Protein AF-A0AA45MUE6-F1 (afdb_monomer)

Sequence (258 aa):
MGAIVRAECLISGGEKNDDPMPLARQLARQAQAKGSLAAGFVLYEIFALDPKYSYAPGGKVDMNRYNALAATPVAQRGEQIEALNGLSSAVSAGHERAVTTTLGYLITTIAPGNLDRTIGIATGMQRAKMSIPPALAGDVQLAQYIKKLGVSQTSVSTFKNAYGSALAAAALQIRGINNDAACEVKDIKIVRIDGVEPIANAVYLSLNQPLENSYLVQGSWSESWTFAGCDKTATVKMLFTADGWGGAHYSSSPIKLH

Solvent-accessible surface area (backbone atoms only — not comparable to full-atom values): 13461 Å² total; per-residue (Å²): 129,55,47,50,62,49,21,53,25,27,78,71,62,76,39,89,60,98,65,33,62,67,54,22,47,52,28,16,50,56,30,36,79,70,68,40,58,62,21,20,31,50,34,28,52,48,52,74,67,31,71,89,75,49,36,38,73,94,76,47,80,38,66,68,51,38,52,54,57,16,67,54,53,77,92,75,37,58,66,60,45,49,12,52,35,18,28,19,48,8,34,76,67,66,35,64,69,28,47,56,51,48,44,56,48,29,37,46,18,20,16,68,58,20,47,59,49,34,53,49,51,54,53,50,31,53,76,71,71,42,82,73,57,76,90,47,46,64,54,53,53,47,36,54,50,52,55,72,32,31,69,71,54,53,11,50,49,43,44,61,65,47,44,60,56,41,50,52,50,24,44,47,64,60,38,39,93,83,52,46,86,89,55,56,73,87,61,48,42,80,68,35,30,42,74,62,50,75,64,45,78,64,37,56,52,91,38,46,67,86,44,46,48,42,37,28,39,34,29,33,36,38,34,32,41,30,29,38,34,84,98,35,70,26,49,23,41,34,42,38,33,40,50,28,69,25,41,56,49,74,51,66,42,67,57,82,83,129

Nearest PDB structures (foldseek):
  5u35-assembly1_B  TM=6.134E-01  e=3.377E+00  synthetic construct
  3bxo-assembly1_B  TM=4.336E-01  e=6.000E+00  Streptomyces venezuelae

Mean predicted aligned error: 4.48 Å

Foldseek 3Di:
DQLQVQLVCLLVVVDDDPDSLVSSLVSLVVVVVVVDLCSLQSLLSSCVSPVLLDQQVVNRGNVVSVLVLLPDDLVRCVSVQSSQQSLQSSVVVVNLVSLQVLLVLLLQFFAFCSLVVNLVSVVVCVVVVHDRPPVCPVSNVQSVVQVQQHGDRAHSVQCVVCVVQQLVQWCCVVQPPVRPVVWDSVQKDWRHKAPKDPWAPWDANCHDPPCGRSHTSWTKIKIWIWIDGPNDIWIKIKIWIHSRSRHTDIHIHTDPDD

pLDDT: mean 93.25, std 8.16, range [35.75, 98.25]

Structure (mmCIF, N/CA/C/O backbone):
data_AF-A0AA45MUE6-F1
#
_entry.id   AF-A0AA45MUE6-F1
#
loop_
_atom_site.group_PDB
_atom_site.id
_atom_site.type_symbol
_atom_site.label_atom_id
_atom_site.label_alt_id
_atom_site.label_comp_id
_atom_site.label_asym_id
_atom_site.label_entity_id
_atom_site.label_seq_id
_atom_site.pdbx_PDB_ins_code
_atom_site.Cartn_x
_atom_site.Cartn_y
_atom_site.Cartn_z
_atom_site.occupancy
_atom_site.B_iso_or_equiv
_atom_site.auth_seq_id
_atom_site.auth_comp_id
_atom_site.auth_asym_id
_atom_site.auth_atom_id
_atom_site.pdbx_PDB_model_num
ATOM 1 N N . MET A 1 1 ? -16.598 10.905 31.225 1.00 61.16 1 MET A N 1
ATOM 2 C CA . MET A 1 1 ? -15.758 10.762 30.016 1.00 61.16 1 MET A CA 1
ATOM 3 C C . MET A 1 1 ? -16.504 9.877 29.027 1.00 61.16 1 MET A C 1
ATOM 5 O O . MET A 1 1 ? -17.017 8.847 29.448 1.00 61.16 1 MET A O 1
ATOM 9 N N . GLY A 1 2 ? -16.670 10.300 27.769 1.00 87.56 2 GLY A N 1
ATOM 10 C CA . GLY A 1 2 ? -17.340 9.476 26.752 1.00 87.56 2 GLY A CA 1
ATOM 11 C C . GLY A 1 2 ? -16.521 8.225 26.414 1.00 87.56 2 GLY A C 1
ATOM 12 O O . GLY A 1 2 ? -15.305 8.232 26.591 1.00 87.56 2 GLY 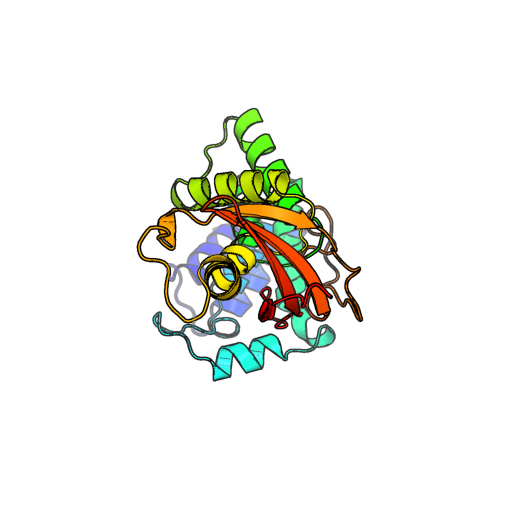A O 1
ATOM 13 N N . ALA A 1 3 ? -17.169 7.162 25.924 1.00 92.75 3 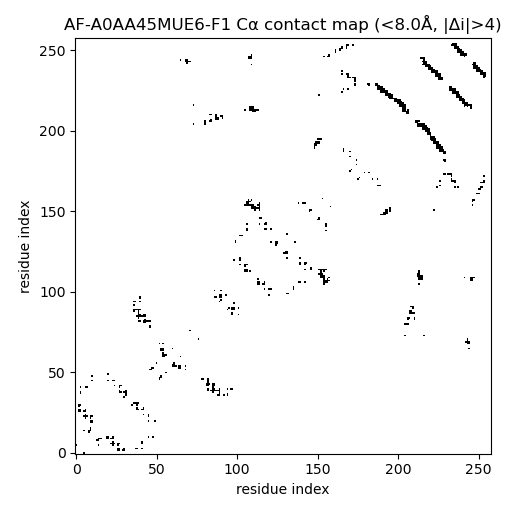ALA A N 1
ATOM 14 C CA . ALA A 1 3 ? -16.498 5.888 25.627 1.00 92.75 3 ALA A CA 1
ATOM 15 C C . ALA A 1 3 ? -15.321 6.041 24.641 1.00 92.75 3 ALA A C 1
ATOM 17 O O . ALA A 1 3 ? -14.288 5.417 24.849 1.00 92.75 3 ALA A O 1
ATOM 18 N N . ILE A 1 4 ? -15.440 6.923 23.638 1.00 94.25 4 ILE A N 1
ATOM 19 C CA . ILE A 1 4 ? -14.347 7.230 22.697 1.00 94.25 4 ILE A CA 1
ATOM 20 C C . ILE A 1 4 ? -13.165 7.897 23.377 1.00 94.25 4 ILE A C 1
ATOM 22 O O . ILE A 1 4 ? -12.060 7.387 23.274 1.00 94.25 4 ILE A O 1
ATOM 26 N N . VAL A 1 5 ? -13.406 8.970 24.132 1.00 94.00 5 VAL A N 1
ATOM 27 C CA . VAL A 1 5 ? -12.335 9.684 24.843 1.00 94.00 5 VAL A CA 1
ATOM 28 C C . VAL A 1 5 ? -11.582 8.728 25.766 1.00 94.00 5 VAL A C 1
ATOM 30 O O . VAL A 1 5 ? -10.361 8.761 25.846 1.00 94.00 5 VAL A O 1
ATOM 33 N N . ARG A 1 6 ? -12.306 7.817 26.422 1.00 96.12 6 ARG A N 1
ATOM 34 C CA . ARG A 1 6 ? -11.692 6.794 27.265 1.00 96.12 6 ARG A CA 1
ATOM 35 C C . ARG A 1 6 ? -10.861 5.786 26.458 1.00 96.12 6 ARG A C 1
ATOM 37 O O . ARG A 1 6 ? -9.758 5.450 26.873 1.00 96.12 6 ARG A O 1
ATOM 44 N N . ALA A 1 7 ? -11.360 5.323 25.309 1.00 96.19 7 ALA A N 1
ATOM 45 C CA . ALA A 1 7 ? -10.602 4.451 24.408 1.00 96.19 7 ALA A CA 1
ATOM 46 C C . ALA A 1 7 ? -9.302 5.122 23.929 1.00 96.19 7 ALA A C 1
ATOM 48 O O . ALA A 1 7 ? -8.246 4.496 23.959 1.00 96.19 7 ALA A O 1
ATOM 49 N N . GLU A 1 8 ? -9.363 6.406 23.573 1.00 94.19 8 GLU A N 1
ATOM 50 C CA . GLU A 1 8 ? -8.200 7.215 23.191 1.00 94.19 8 GLU A CA 1
ATOM 51 C C . GLU A 1 8 ? -7.205 7.376 24.355 1.00 94.19 8 GLU A C 1
ATOM 53 O O . GLU A 1 8 ? -5.996 7.234 24.161 1.00 94.19 8 GLU A O 1
ATOM 58 N N . CYS A 1 9 ? -7.684 7.606 25.585 1.00 95.25 9 CYS A N 1
ATOM 59 C CA . CYS A 1 9 ? -6.830 7.646 26.776 1.00 95.25 9 CYS A CA 1
ATOM 60 C C . CYS A 1 9 ? -6.117 6.310 27.030 1.00 95.25 9 CYS A C 1
ATOM 62 O O . CYS A 1 9 ? -4.945 6.317 27.399 1.00 95.25 9 CYS A O 1
ATOM 64 N N . LEU A 1 10 ? -6.780 5.173 26.808 1.00 96.19 10 LEU A N 1
ATOM 65 C CA . LEU A 1 10 ? -6.162 3.852 26.959 1.00 96.19 10 LEU A CA 1
ATOM 66 C C . LEU A 1 10 ? -5.036 3.626 25.937 1.00 96.19 10 LEU A C 1
ATOM 68 O O . LEU A 1 10 ? -3.938 3.235 26.325 1.00 96.19 10 LEU A O 1
ATOM 72 N N . ILE A 1 11 ? -5.265 3.915 24.649 1.00 94.50 11 ILE A N 1
ATOM 73 C CA . ILE A 1 11 ? -4.24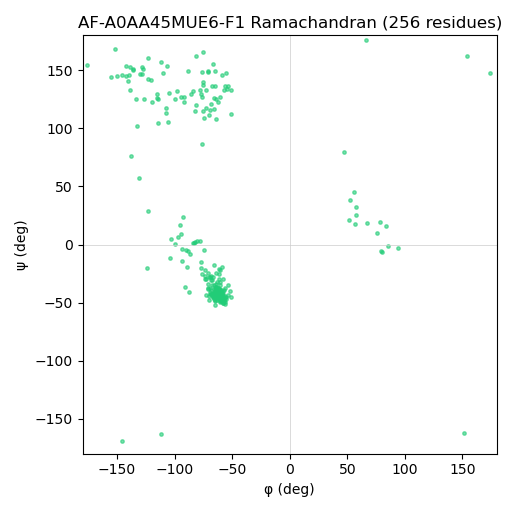8 3.680 23.601 1.00 94.50 11 ILE A CA 1
ATOM 74 C C . ILE A 1 11 ? -3.093 4.685 23.623 1.00 94.50 11 ILE A C 1
ATOM 76 O O . ILE A 1 11 ? -2.011 4.381 23.130 1.00 94.50 11 ILE A O 1
ATOM 80 N N . SER A 1 12 ? -3.300 5.868 24.205 1.00 93.12 12 SER A N 1
ATOM 81 C CA . SER A 1 12 ? -2.253 6.885 24.385 1.00 93.12 12 SER A CA 1
ATOM 82 C C . SER A 1 12 ? -1.493 6.758 25.712 1.00 93.12 12 SER A C 1
ATOM 84 O O . SER A 1 12 ? -0.547 7.508 25.945 1.00 93.12 12 SER A O 1
ATOM 86 N N . GLY A 1 13 ? -1.893 5.831 26.593 1.00 91.62 13 GLY A N 1
ATOM 87 C CA . GLY A 1 13 ? -1.314 5.670 27.932 1.00 91.62 13 GLY A CA 1
ATOM 88 C C . GLY A 1 13 ? -1.750 6.731 28.952 1.00 91.62 13 GLY A C 1
ATOM 89 O O . GLY A 1 13 ? -1.194 6.791 30.049 1.00 91.62 13 GLY A O 1
ATOM 90 N N . GLY A 1 14 ? -2.744 7.560 28.619 1.00 92.44 14 GLY A N 1
ATOM 91 C CA . GLY A 1 14 ? -3.367 8.515 29.540 1.00 92.44 14 GLY A CA 1
ATOM 92 C C . GLY A 1 14 ? -4.235 7.855 30.620 1.00 92.44 14 GLY A C 1
ATOM 93 O O . GLY A 1 14 ? -4.396 8.417 31.701 1.00 92.44 14 GLY A O 1
ATOM 94 N N . GLU A 1 15 ? -4.753 6.650 30.364 1.00 92.75 15 GLU A N 1
ATOM 95 C CA . GLU A 1 15 ? -5.388 5.779 31.361 1.00 92.75 15 GLU A CA 1
ATOM 96 C C . GLU A 1 15 ? -4.557 4.500 31.521 1.00 92.75 15 GLU A C 1
ATOM 98 O O . GLU A 1 15 ? -4.280 3.804 30.545 1.00 92.75 15 GLU A O 1
ATOM 103 N N . LYS A 1 16 ? -4.162 4.177 32.759 1.00 91.94 16 LYS A N 1
ATOM 104 C CA . LYS A 1 16 ? -3.431 2.939 33.055 1.00 91.94 16 LYS A CA 1
ATOM 105 C C . LYS A 1 16 ? -4.389 1.750 33.070 1.00 91.94 16 LYS A C 1
ATOM 107 O O . LYS A 1 16 ? -5.398 1.773 33.773 1.00 91.94 16 LYS A O 1
ATOM 112 N N . ASN A 1 17 ? -4.032 0.702 32.343 1.00 93.00 17 ASN A N 1
ATOM 113 C CA . ASN A 1 17 ? -4.696 -0.593 32.360 1.00 93.00 17 ASN A CA 1
ATOM 114 C C . ASN A 1 17 ? -3.658 -1.676 32.033 1.00 93.00 17 ASN A C 1
ATOM 116 O O . ASN A 1 17 ? -2.757 -1.411 31.238 1.00 93.00 17 ASN A O 1
ATOM 120 N N . ASP A 1 18 ? -3.778 -2.859 32.637 1.00 89.88 18 ASP A N 1
ATOM 121 C CA . ASP A 1 18 ? -2.839 -3.967 32.406 1.00 89.88 18 ASP A CA 1
ATOM 122 C C . ASP A 1 18 ? -2.970 -4.553 30.990 1.00 89.88 18 ASP A C 1
ATOM 124 O O . ASP A 1 18 ? -1.989 -5.042 30.433 1.00 89.88 18 ASP A O 1
ATOM 128 N N . ASP A 1 19 ? -4.160 -4.457 30.387 1.00 90.12 19 ASP A N 1
ATOM 129 C CA . ASP A 1 19 ? -4.444 -4.883 29.016 1.00 90.12 19 ASP A CA 1
ATOM 130 C C . ASP A 1 19 ? -5.339 -3.844 28.299 1.00 90.12 19 ASP A C 1
ATOM 132 O O . ASP A 1 19 ? -6.558 -4.011 28.163 1.00 90.12 19 ASP A O 1
ATOM 136 N N . PRO A 1 20 ? -4.762 -2.701 27.877 1.00 94.06 20 PRO A N 1
ATOM 137 C CA . PRO A 1 20 ? -5.539 -1.558 27.404 1.00 94.06 20 PRO A CA 1
ATOM 138 C C . PRO A 1 20 ? -6.221 -1.806 26.053 1.00 94.06 20 PRO A C 1
ATOM 140 O O . PRO A 1 20 ? -7.267 -1.210 25.786 1.00 94.06 20 PRO A O 1
ATOM 143 N N . MET A 1 21 ? -5.667 -2.675 25.197 1.00 95.38 21 MET A N 1
ATOM 144 C CA . MET A 1 21 ? -6.122 -2.821 23.807 1.00 95.38 21 MET A CA 1
ATOM 145 C C . MET A 1 21 ? -7.510 -3.474 23.694 1.00 95.38 21 MET A C 1
ATOM 147 O O . MET A 1 21 ? -8.368 -2.904 23.009 1.00 95.38 21 MET A O 1
ATOM 151 N N . PRO A 1 22 ? -7.817 -4.595 24.380 1.00 95.56 22 PRO A N 1
ATOM 152 C CA . PRO A 1 22 ? -9.161 -5.173 24.357 1.00 95.56 22 PRO A CA 1
ATOM 153 C C . PRO A 1 22 ? -10.227 -4.241 24.937 1.00 95.56 22 PRO A C 1
ATOM 155 O O . PRO A 1 22 ? -11.312 -4.120 24.361 1.00 95.56 22 PRO A O 1
ATOM 158 N N . LEU A 1 23 ? -9.919 -3.536 26.033 1.00 96.25 23 LEU A N 1
ATOM 159 C CA . LEU A 1 23 ? -10.855 -2.588 26.640 1.00 96.25 23 LEU A CA 1
ATOM 160 C C . LEU A 1 23 ? -11.115 -1.389 25.718 1.00 96.25 23 LEU A C 1
ATOM 162 O O . LEU A 1 23 ? -12.271 -1.015 25.509 1.00 96.25 23 LEU A O 1
ATOM 166 N N . ALA A 1 24 ? -10.069 -0.815 25.116 1.00 97.44 24 ALA A N 1
ATOM 167 C CA . ALA A 1 24 ? -10.212 0.266 24.145 1.00 97.44 24 ALA A CA 1
ATOM 168 C C . ALA A 1 24 ? -11.068 -0.172 22.945 1.00 97.44 24 ALA A C 1
ATOM 170 O O . ALA A 1 24 ? -11.983 0.551 22.545 1.00 97.44 24 ALA A O 1
ATOM 171 N N . ARG A 1 25 ? -10.850 -1.391 22.427 1.00 97.31 25 ARG A N 1
ATOM 172 C CA . ARG A 1 25 ? -11.641 -1.973 21.327 1.00 97.31 25 ARG A CA 1
ATOM 173 C C . ARG A 1 25 ? -13.109 -2.125 21.707 1.00 97.31 25 ARG A C 1
ATOM 175 O O . ARG A 1 25 ? -13.986 -1.738 20.937 1.00 97.31 25 ARG A O 1
ATOM 182 N N . GLN A 1 26 ? -13.396 -2.630 22.906 1.00 97.12 26 GLN A N 1
ATOM 183 C CA . GLN A 1 26 ? -14.766 -2.745 23.408 1.00 97.12 26 GLN A CA 1
ATOM 184 C C . GLN A 1 26 ? -15.455 -1.376 23.506 1.00 97.12 26 GLN A C 1
ATOM 186 O O . GLN A 1 26 ? -16.601 -1.232 23.074 1.00 97.12 26 GLN A O 1
ATOM 191 N N . LEU A 1 27 ? -14.769 -0.364 24.040 1.00 97.44 27 LEU A N 1
ATOM 192 C CA . LEU A 1 27 ? -15.302 0.993 24.174 1.00 97.44 27 LEU A CA 1
ATOM 193 C C . LEU A 1 27 ? -15.551 1.654 22.811 1.00 97.44 27 LEU A C 1
ATOM 195 O O . LEU A 1 27 ? -16.601 2.273 22.613 1.00 97.44 27 LEU A O 1
ATOM 199 N N . ALA A 1 28 ? -14.638 1.473 21.854 1.00 97.38 28 ALA A N 1
ATOM 200 C CA . ALA A 1 28 ? -14.803 1.959 20.488 1.00 97.38 28 ALA A CA 1
ATOM 201 C C . ALA A 1 28 ? -15.998 1.284 19.788 1.00 97.38 28 ALA A C 1
ATOM 203 O O . ALA A 1 28 ? -16.848 1.982 19.236 1.00 97.38 28 ALA A O 1
ATOM 204 N N . ARG A 1 29 ? -16.163 -0.043 19.917 1.00 96.88 29 ARG A N 1
ATOM 205 C CA . ARG A 1 29 ? -17.351 -0.769 19.419 1.00 96.88 29 ARG A CA 1
ATOM 206 C C . ARG A 1 29 ? -18.652 -0.233 20.017 1.00 96.88 29 ARG A C 1
ATOM 208 O O . ARG A 1 29 ? -19.613 0.010 19.291 1.00 96.88 29 ARG A O 1
ATOM 215 N N . GLN A 1 30 ? -18.692 -0.010 21.334 1.00 96.62 30 GLN A N 1
ATOM 216 C CA . GLN A 1 30 ? -19.870 0.549 22.009 1.00 96.62 30 GLN A CA 1
ATOM 217 C C . GLN A 1 30 ? -20.221 1.948 21.496 1.00 96.62 30 GLN A C 1
ATOM 219 O O . GLN A 1 30 ? -21.396 2.278 21.344 1.00 96.62 30 GLN A O 1
ATOM 224 N N . ALA A 1 31 ? -19.217 2.785 21.246 1.00 95.75 31 ALA A N 1
ATOM 225 C CA . ALA A 1 31 ? -19.432 4.112 20.696 1.00 95.75 31 ALA A CA 1
ATOM 226 C C . ALA A 1 31 ? -19.874 4.079 19.228 1.00 95.75 31 ALA A C 1
ATOM 228 O O . ALA A 1 31 ? -20.750 4.855 18.846 1.00 95.75 31 ALA A O 1
ATOM 229 N N . GLN A 1 32 ? -19.326 3.166 18.422 1.00 93.75 32 GLN A N 1
ATOM 230 C CA . GLN A 1 32 ? -19.758 2.960 17.041 1.00 93.75 32 GLN A CA 1
ATOM 231 C C . GLN A 1 32 ? -21.219 2.510 16.984 1.00 93.75 32 GLN A C 1
ATOM 233 O O . GLN A 1 32 ? -21.999 3.069 16.219 1.00 93.75 32 GLN A O 1
ATOM 238 N N . ALA A 1 33 ? -21.621 1.580 17.856 1.00 93.31 33 ALA A N 1
ATOM 239 C CA . ALA A 1 33 ? -23.013 1.144 17.989 1.00 93.31 33 ALA A CA 1
ATOM 240 C C . ALA A 1 33 ? -23.969 2.282 18.400 1.00 93.31 33 ALA A C 1
ATOM 242 O O . ALA A 1 33 ? -25.169 2.203 18.156 1.00 93.31 33 ALA A O 1
ATOM 243 N N . LYS A 1 34 ? -23.442 3.357 18.998 1.00 93.88 34 LYS A N 1
ATOM 244 C CA . LYS A 1 34 ? -24.177 4.584 19.345 1.00 93.88 34 LYS A CA 1
ATOM 245 C C . LYS A 1 34 ? -24.077 5.680 18.272 1.00 93.88 34 LYS A C 1
ATOM 247 O O . LYS A 1 34 ? -24.493 6.805 18.527 1.00 93.88 34 LYS A O 1
ATOM 252 N N . GLY A 1 35 ? -23.520 5.377 17.097 1.00 89.56 35 GLY A N 1
ATOM 253 C CA . GLY A 1 35 ? -23.444 6.298 15.959 1.00 89.56 35 GLY A CA 1
ATOM 254 C C . GLY A 1 35 ? -22.268 7.279 15.986 1.00 89.56 35 GLY A C 1
ATOM 255 O O . GLY A 1 35 ? -22.287 8.272 15.263 1.00 89.56 35 GLY A O 1
ATOM 256 N N . SER A 1 36 ? -21.238 7.046 16.806 1.00 92.06 36 SER A N 1
ATOM 257 C CA . SER A 1 36 ? -20.053 7.913 16.804 1.00 92.06 36 SER A CA 1
ATOM 258 C C . SER A 1 36 ? -19.251 7.764 15.505 1.00 92.06 36 SER A C 1
ATOM 260 O O . SER A 1 36 ? -18.739 6.687 15.204 1.00 92.06 36 SER A O 1
ATOM 262 N N . LEU A 1 37 ? -19.079 8.871 14.773 1.00 85.69 37 LEU A N 1
ATOM 263 C CA . LEU A 1 37 ? -18.328 8.907 13.509 1.00 85.69 37 LEU A CA 1
ATOM 264 C C . LEU A 1 37 ? -16.822 8.652 13.697 1.00 85.69 37 LEU A C 1
ATOM 266 O O . LEU A 1 37 ? -16.170 8.091 12.821 1.00 85.69 37 LEU A O 1
ATOM 270 N N . ALA A 1 38 ? -16.272 9.036 14.852 1.00 92.38 38 ALA A N 1
ATOM 271 C CA . ALA A 1 38 ? -14.861 8.841 15.188 1.00 92.38 38 ALA A CA 1
ATOM 272 C C . ALA A 1 38 ? -14.542 7.395 15.601 1.00 92.38 38 ALA A C 1
ATOM 274 O O . ALA A 1 38 ? -13.393 6.968 15.522 1.00 92.38 38 ALA A O 1
ATOM 275 N N . ALA A 1 39 ? -15.546 6.616 16.016 1.00 95.00 39 ALA A N 1
ATOM 276 C CA . ALA A 1 39 ? -15.332 5.283 16.571 1.00 95.00 39 ALA A CA 1
ATOM 277 C C . ALA A 1 39 ? -14.644 4.319 15.600 1.00 95.00 39 ALA A C 1
ATOM 279 O O . ALA A 1 39 ? -13.741 3.587 15.999 1.00 95.00 39 ALA A O 1
ATOM 280 N N . GLY A 1 40 ? -15.029 4.361 14.322 1.00 95.12 40 GLY A N 1
ATOM 281 C CA . GLY A 1 40 ? -14.406 3.536 13.291 1.00 95.12 40 GLY A CA 1
ATOM 282 C C . GLY A 1 40 ? -12.929 3.880 13.072 1.00 95.12 40 GLY A C 1
ATOM 283 O O . GLY A 1 40 ? -12.108 2.986 12.888 1.00 95.12 40 GLY A O 1
ATOM 284 N N . PHE A 1 41 ? -12.574 5.163 13.167 1.00 97.12 41 PHE A N 1
ATOM 285 C CA . PHE A 1 41 ? -11.183 5.603 13.105 1.00 97.12 41 PHE A CA 1
ATOM 286 C C . PHE A 1 41 ? -10.385 5.139 14.333 1.00 97.12 41 PHE A C 1
ATOM 288 O O . PHE A 1 41 ? -9.287 4.612 14.183 1.00 97.12 41 PHE A O 1
ATOM 295 N N . VAL A 1 42 ? -10.961 5.240 15.534 1.00 97.44 42 VAL A N 1
ATOM 296 C CA . VAL A 1 42 ? -10.311 4.771 16.769 1.00 97.44 42 VAL A CA 1
ATOM 297 C C . VAL A 1 42 ? -10.097 3.253 16.759 1.00 97.44 42 VAL A C 1
ATOM 299 O O . VAL A 1 42 ? -9.052 2.791 17.207 1.00 97.44 42 VAL A O 1
ATOM 302 N N . LEU A 1 43 ? -11.015 2.456 16.193 1.00 97.44 43 LEU A N 1
ATOM 303 C CA . LEU A 1 43 ? -10.790 1.013 15.990 1.00 97.44 43 LEU A CA 1
ATOM 304 C C . LEU A 1 43 ? -9.553 0.731 15.132 1.00 97.44 43 LEU A C 1
ATOM 306 O O . LEU A 1 43 ? -8.794 -0.192 15.436 1.00 97.44 43 LEU A O 1
ATOM 310 N N . TYR A 1 44 ? -9.336 1.534 14.091 1.00 97.69 44 TYR A N 1
ATOM 311 C CA . TYR A 1 44 ? -8.130 1.442 13.280 1.00 97.69 44 TYR A CA 1
ATOM 312 C C . TYR A 1 44 ? -6.872 1.816 14.070 1.00 97.69 44 TYR A C 1
ATOM 314 O O . TYR A 1 44 ? -5.884 1.087 14.010 1.00 97.69 44 TYR A O 1
ATOM 322 N N . GLU A 1 45 ? -6.904 2.904 14.846 1.00 97.06 45 GLU A N 1
ATOM 323 C CA . GLU A 1 45 ? -5.769 3.298 15.692 1.00 97.06 45 GLU A CA 1
ATOM 324 C C . GLU A 1 45 ? -5.425 2.224 16.727 1.00 97.06 45 GLU A C 1
ATOM 326 O O . GLU A 1 45 ? -4.254 1.891 16.885 1.00 97.06 45 GLU A O 1
ATOM 331 N N . ILE A 1 46 ? -6.432 1.625 17.372 1.00 97.25 46 ILE A N 1
ATOM 332 C CA . ILE A 1 46 ? -6.240 0.504 18.300 1.00 97.25 46 ILE A CA 1
ATOM 333 C C . ILE A 1 46 ? -5.515 -0.643 17.595 1.00 97.25 46 ILE A C 1
ATOM 335 O O . ILE A 1 46 ? -4.527 -1.141 18.118 1.00 97.25 46 ILE A O 1
ATOM 339 N N . PHE A 1 47 ? -5.964 -1.057 16.406 1.00 97.06 47 PHE A N 1
ATOM 340 C CA . PHE A 1 47 ? -5.302 -2.125 15.652 1.00 97.06 47 PHE A CA 1
ATOM 341 C C . PHE A 1 47 ? -3.857 -1.770 15.272 1.00 97.06 47 PHE A C 1
ATOM 343 O O . PHE A 1 47 ? -2.969 -2.605 15.414 1.00 97.06 47 PHE A O 1
ATOM 350 N N . ALA A 1 48 ? -3.615 -0.539 14.817 1.00 94.38 48 ALA A N 1
ATOM 351 C CA . ALA A 1 48 ? -2.293 -0.085 14.393 1.00 94.38 48 ALA A CA 1
ATOM 352 C C . ALA A 1 48 ? -1.292 0.049 15.557 1.00 94.38 48 ALA A C 1
ATOM 354 O O . ALA A 1 48 ? -0.090 -0.124 15.352 1.00 94.38 48 ALA A O 1
ATOM 355 N N . LEU A 1 49 ? -1.776 0.366 16.761 1.00 93.06 49 LEU A N 1
ATOM 356 C CA . LEU A 1 49 ? -0.960 0.543 17.966 1.00 93.06 49 LEU A CA 1
ATOM 357 C C . LEU A 1 49 ? -0.832 -0.732 18.809 1.00 93.06 49 LEU A C 1
ATOM 359 O O . LEU A 1 49 ? 0.032 -0.788 19.684 1.00 93.06 49 LEU A O 1
ATOM 363 N N . ASP A 1 50 ? -1.658 -1.751 18.561 1.00 94.12 50 ASP A N 1
ATOM 364 C CA . ASP A 1 50 ? -1.626 -3.014 19.295 1.00 94.12 50 ASP A CA 1
ATOM 365 C C . ASP A 1 50 ? -0.300 -3.763 19.020 1.00 94.12 50 ASP A C 1
ATOM 367 O O . ASP A 1 50 ? -0.035 -4.181 17.882 1.00 94.12 50 ASP A O 1
ATOM 371 N N . PRO A 1 51 ? 0.554 -3.986 20.043 1.00 91.38 51 PRO A N 1
ATOM 372 C CA . PRO A 1 51 ? 1.841 -4.664 19.879 1.00 91.38 51 PRO A CA 1
ATOM 373 C C . PRO A 1 51 ? 1.736 -6.084 19.309 1.00 91.38 51 PRO A C 1
ATOM 375 O O . PRO A 1 51 ? 2.736 -6.609 18.800 1.00 91.38 51 PRO A O 1
ATOM 378 N N . LYS A 1 52 ? 0.548 -6.702 19.384 1.00 92.81 52 LYS A N 1
ATOM 379 C CA . LYS A 1 52 ? 0.224 -7.989 18.758 1.00 92.81 52 LYS A CA 1
ATOM 380 C C . LYS A 1 52 ? 0.377 -7.952 17.236 1.00 92.81 52 LYS A C 1
ATOM 382 O O . LYS A 1 52 ? 0.785 -8.953 16.655 1.00 92.81 52 LYS A O 1
ATOM 387 N N . TYR A 1 53 ? 0.075 -6.818 16.602 1.00 94.12 53 TYR A N 1
ATOM 388 C CA . TYR A 1 53 ? 0.116 -6.643 15.144 1.00 94.12 53 TYR A CA 1
ATOM 389 C C . TYR A 1 53 ? 1.351 -5.873 14.659 1.00 94.12 53 TYR A C 1
ATOM 391 O O . TYR A 1 53 ? 1.493 -5.608 13.465 1.00 94.12 53 TYR A O 1
ATOM 399 N N . SER A 1 54 ? 2.273 -5.544 15.569 1.00 91.50 54 SER A N 1
ATOM 400 C CA . SER A 1 54 ? 3.526 -4.869 15.239 1.00 91.50 54 SER A CA 1
ATOM 401 C C . SER A 1 54 ? 4.663 -5.857 14.980 1.00 91.50 54 SER A C 1
ATOM 403 O O . SER A 1 54 ? 5.015 -6.691 15.822 1.00 91.50 54 SER A O 1
ATOM 405 N N . TYR A 1 55 ? 5.306 -5.696 13.825 1.00 92.19 55 TYR A N 1
ATOM 406 C CA . TYR A 1 55 ? 6.544 -6.388 13.466 1.00 92.19 55 TYR A CA 1
ATOM 407 C C . TYR A 1 55 ? 7.799 -5.546 13.726 1.00 92.19 55 TYR A C 1
ATOM 409 O O . TYR A 1 55 ? 8.889 -5.961 13.354 1.00 92.19 55 TYR A O 1
ATOM 417 N N . ALA A 1 56 ? 7.677 -4.370 14.347 1.00 90.38 56 ALA A N 1
ATOM 418 C CA . ALA A 1 56 ? 8.822 -3.519 14.668 1.00 90.38 56 ALA A CA 1
ATOM 419 C C . ALA A 1 56 ? 8.811 -3.039 16.133 1.00 90.38 56 ALA A C 1
ATOM 421 O O . ALA A 1 56 ? 8.790 -1.828 16.388 1.00 90.38 56 ALA A O 1
ATOM 422 N N . PRO A 1 57 ? 8.787 -3.955 17.125 1.00 80.00 57 PRO A N 1
ATOM 423 C CA . PRO A 1 57 ? 8.761 -3.566 18.531 1.00 80.00 57 PRO A CA 1
ATOM 424 C C . PRO A 1 57 ? 10.009 -2.739 18.879 1.00 80.00 57 PRO A C 1
ATOM 426 O O . PRO A 1 57 ? 11.139 -3.131 18.592 1.00 80.00 57 PRO A O 1
ATOM 429 N N . GLY A 1 58 ? 9.810 -1.553 19.462 1.00 78.50 58 GLY A N 1
ATOM 430 C CA . GLY A 1 58 ? 10.910 -0.629 19.771 1.00 78.50 58 GLY A CA 1
ATOM 431 C C . GLY A 1 58 ? 11.617 -0.043 18.538 1.00 78.50 58 GLY A C 1
ATOM 432 O O . GLY A 1 58 ? 12.748 0.422 18.653 1.00 78.50 58 GLY A O 1
ATOM 433 N N . GLY A 1 59 ? 10.982 -0.085 17.361 1.00 83.88 59 GLY A N 1
ATOM 434 C CA . GLY A 1 59 ? 11.482 0.524 16.123 1.00 83.88 59 GLY A CA 1
ATOM 435 C C . GLY A 1 59 ? 12.445 -0.342 15.306 1.00 83.88 59 GLY A C 1
ATOM 436 O O . GLY A 1 59 ? 12.870 0.080 14.233 1.00 83.88 59 GLY A O 1
ATOM 437 N N . LYS A 1 60 ? 12.780 -1.555 15.766 1.00 88.69 60 LYS A N 1
ATOM 438 C CA . LYS A 1 60 ? 13.591 -2.515 15.001 1.00 88.69 60 LYS A CA 1
ATOM 439 C C . LYS A 1 60 ? 12.695 -3.550 14.341 1.00 88.69 60 LYS A C 1
ATOM 441 O O . LYS A 1 60 ? 11.935 -4.215 15.033 1.00 88.69 60 LYS A O 1
ATOM 446 N N . VAL A 1 61 ? 12.818 -3.700 13.024 1.00 91.44 61 VAL A N 1
ATOM 447 C CA . VAL A 1 61 ? 12.076 -4.705 12.253 1.00 91.44 61 VAL A CA 1
ATOM 448 C C . VAL A 1 61 ? 12.479 -6.116 12.691 1.00 91.44 61 VAL A C 1
ATOM 450 O O . VAL A 1 61 ? 13.653 -6.477 12.649 1.00 91.44 61 VAL A O 1
ATOM 453 N N . ASP A 1 62 ? 11.486 -6.910 13.077 1.00 94.75 62 ASP A N 1
ATOM 454 C CA . ASP A 1 62 ? 11.570 -8.341 13.343 1.00 94.75 62 ASP A CA 1
ATOM 455 C C . ASP A 1 62 ? 10.909 -9.099 12.184 1.00 94.75 62 ASP A C 1
ATOM 457 O O . ASP A 1 62 ? 9.681 -9.144 12.047 1.00 94.75 62 ASP A O 1
ATOM 461 N N . MET A 1 63 ? 11.743 -9.704 11.337 1.00 94.69 63 MET A N 1
ATOM 462 C CA . MET A 1 63 ? 11.276 -10.434 10.158 1.00 94.69 63 MET A CA 1
ATOM 463 C C . MET A 1 63 ? 10.512 -11.716 10.505 1.00 94.69 63 MET A C 1
ATOM 465 O O . MET A 1 63 ? 9.639 -12.110 9.737 1.00 94.69 63 MET A O 1
ATOM 469 N N . ASN A 1 64 ? 10.773 -12.355 11.651 1.00 95.50 64 ASN A N 1
ATOM 470 C CA . ASN A 1 64 ? 10.014 -13.538 12.064 1.00 95.50 64 ASN A CA 1
ATOM 471 C C . ASN A 1 64 ? 8.586 -13.150 12.438 1.00 95.50 64 ASN A C 1
ATOM 473 O O . ASN A 1 64 ? 7.634 -13.809 12.019 1.00 95.50 64 ASN A O 1
ATOM 477 N N . ARG A 1 65 ? 8.430 -12.042 13.174 1.00 95.69 65 ARG A N 1
ATOM 478 C CA . ARG A 1 65 ? 7.109 -11.470 13.463 1.00 95.69 65 ARG A CA 1
ATOM 479 C C . ARG A 1 65 ? 6.391 -11.042 12.195 1.00 95.69 65 ARG A C 1
ATOM 481 O O . ARG A 1 65 ? 5.220 -11.371 12.032 1.00 95.69 65 ARG A O 1
ATOM 488 N N . TYR A 1 66 ? 7.088 -10.349 11.299 1.00 95.62 66 TYR A N 1
ATOM 489 C CA . TYR A 1 66 ? 6.525 -9.955 10.013 1.00 95.62 66 TYR A CA 1
ATOM 490 C C . TYR A 1 66 ? 6.018 -11.175 9.228 1.00 95.62 66 TYR A C 1
ATOM 492 O O . TYR A 1 66 ? 4.850 -11.205 8.853 1.00 95.62 66 TYR A O 1
ATOM 500 N N . ASN A 1 67 ? 6.847 -12.212 9.066 1.00 96.12 67 ASN A N 1
ATOM 501 C CA . ASN A 1 67 ? 6.483 -13.435 8.347 1.00 96.12 67 ASN A CA 1
ATOM 502 C C . ASN A 1 67 ? 5.298 -14.167 9.001 1.00 96.12 67 ASN A C 1
ATOM 504 O O . ASN A 1 67 ? 4.432 -14.682 8.298 1.00 96.12 67 ASN A O 1
ATOM 508 N N . ALA A 1 68 ? 5.224 -14.192 10.336 1.00 96.56 68 ALA A N 1
ATOM 509 C CA . ALA A 1 68 ? 4.098 -14.787 11.055 1.00 96.56 68 ALA A CA 1
ATOM 510 C C . ALA A 1 68 ? 2.786 -14.017 10.816 1.00 96.56 68 ALA A C 1
ATOM 512 O O . ALA A 1 68 ? 1.746 -14.626 10.567 1.00 96.56 68 ALA A O 1
ATOM 513 N N . LEU A 1 69 ? 2.832 -12.681 10.842 1.00 96.88 69 LEU A N 1
ATOM 514 C CA . LEU A 1 69 ? 1.676 -11.834 10.536 1.00 96.88 69 LEU A CA 1
ATOM 515 C C . LEU A 1 69 ? 1.238 -12.004 9.074 1.00 96.88 69 LEU A C 1
ATOM 517 O O . LEU A 1 69 ? 0.069 -12.287 8.811 1.00 96.88 69 LEU A O 1
ATOM 521 N N . ALA A 1 70 ? 2.184 -11.930 8.139 1.00 96.94 70 ALA A N 1
ATOM 522 C CA . ALA A 1 70 ? 1.995 -12.182 6.712 1.00 96.94 70 ALA A CA 1
ATOM 523 C C . ALA A 1 70 ? 1.300 -13.523 6.422 1.00 96.94 70 ALA A C 1
ATOM 525 O O . ALA A 1 70 ? 0.338 -13.569 5.656 1.00 96.94 70 ALA A O 1
ATOM 526 N N . ALA A 1 71 ? 1.717 -14.596 7.098 1.00 97.00 71 ALA A N 1
ATOM 527 C CA . ALA A 1 71 ? 1.158 -15.937 6.933 1.00 97.00 71 ALA A CA 1
ATOM 528 C C . ALA A 1 71 ? -0.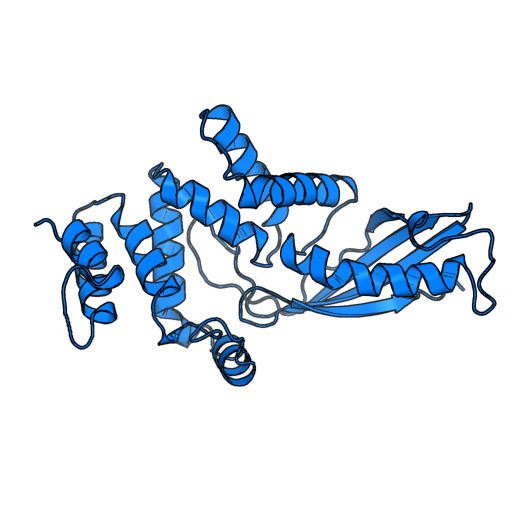232 -16.135 7.571 1.00 97.00 71 ALA A C 1
ATOM 530 O O . ALA A 1 71 ? -0.827 -17.203 7.415 1.00 97.00 71 ALA A O 1
ATOM 531 N N . THR A 1 72 ? -0.775 -15.141 8.287 1.00 97.00 72 THR A N 1
ATOM 532 C CA . THR A 1 72 ? -2.075 -15.268 8.964 1.00 97.00 72 THR A CA 1
ATOM 533 C C . THR A 1 72 ? -3.190 -15.508 7.933 1.00 97.00 72 THR A C 1
ATOM 535 O O . THR A 1 72 ? -3.385 -14.663 7.052 1.00 97.00 72 THR A O 1
ATOM 538 N N . PRO A 1 73 ? -3.973 -16.601 8.023 1.00 95.69 73 PRO A N 1
ATOM 539 C CA . PRO A 1 73 ? -5.079 -16.857 7.100 1.00 95.69 73 PRO A CA 1
ATOM 540 C C . PRO A 1 73 ? -6.188 -15.808 7.219 1.00 95.69 73 PRO A C 1
ATOM 542 O O . PRO A 1 73 ? -6.461 -15.320 8.314 1.00 95.69 73 PRO A O 1
ATOM 545 N N . VAL A 1 74 ? -6.907 -15.522 6.125 1.00 96.12 74 VAL A N 1
ATOM 546 C CA . VAL A 1 74 ? -8.007 -14.530 6.106 1.00 96.12 74 VAL A CA 1
ATOM 547 C C . VAL A 1 74 ? -9.036 -14.770 7.217 1.00 96.12 74 VAL A C 1
ATOM 549 O O . VAL A 1 74 ? -9.451 -13.822 7.878 1.00 96.12 74 VAL A O 1
ATOM 552 N N . ALA A 1 75 ? -9.382 -16.030 7.496 1.00 96.31 75 ALA A N 1
ATOM 553 C CA . ALA A 1 75 ? -10.331 -16.399 8.551 1.00 96.31 75 ALA A CA 1
ATOM 554 C C . ALA A 1 75 ? -9.905 -15.959 9.969 1.00 96.31 75 ALA A C 1
ATOM 556 O O . ALA A 1 75 ? -10.748 -15.828 10.850 1.00 96.31 75 ALA A O 1
ATOM 557 N N . GLN A 1 76 ? -8.611 -15.713 10.196 1.00 96.94 76 GLN A N 1
ATOM 558 C CA . GLN A 1 76 ? -8.060 -15.275 11.482 1.00 96.94 76 GLN A CA 1
ATOM 559 C C . GLN A 1 76 ? -7.810 -13.757 11.536 1.00 96.94 76 GLN A C 1
ATOM 561 O O . GLN A 1 76 ? -7.379 -13.236 12.562 1.00 96.94 76 GLN A O 1
ATOM 566 N N . ARG A 1 77 ? -8.122 -13.017 10.463 1.00 97.31 77 ARG A N 1
ATOM 567 C CA . ARG A 1 77 ? -7.887 -11.566 10.345 1.00 97.31 77 ARG A CA 1
ATOM 568 C C . ARG A 1 77 ? -9.078 -10.712 10.778 1.00 97.31 77 ARG A C 1
ATOM 570 O O . ARG A 1 77 ? -9.196 -9.566 10.353 1.00 97.31 77 ARG A O 1
ATOM 577 N N . GLY A 1 78 ? -9.955 -11.240 11.632 1.00 97.25 78 GLY A N 1
ATOM 578 C CA . GLY A 1 78 ? -11.185 -10.556 12.051 1.00 97.25 78 GLY A CA 1
ATOM 579 C C . GLY A 1 78 ? -10.949 -9.149 12.612 1.00 97.25 78 GLY A C 1
ATOM 580 O O . GLY A 1 78 ? -11.644 -8.216 12.225 1.00 97.25 78 GLY A O 1
ATOM 581 N N . GLU A 1 79 ? -9.925 -8.966 13.452 1.00 96.75 79 GLU A N 1
ATOM 582 C CA . GLU A 1 79 ? -9.604 -7.648 14.027 1.00 96.75 79 GLU A CA 1
ATOM 583 C C . GLU A 1 79 ? -9.020 -6.672 12.994 1.00 96.75 79 GLU A C 1
ATOM 585 O O . GLU A 1 79 ? -9.325 -5.484 13.040 1.00 96.75 79 GLU A O 1
ATOM 590 N N . GLN A 1 80 ? -8.245 -7.163 12.020 1.00 97.81 80 GLN A N 1
ATOM 591 C CA . GLN A 1 80 ? -7.750 -6.346 10.907 1.00 97.81 80 GLN A CA 1
ATOM 592 C C . GLN A 1 80 ? -8.903 -5.896 9.999 1.00 97.81 80 GLN A C 1
ATOM 594 O O . GLN A 1 80 ? -8.975 -4.732 9.608 1.00 97.81 80 GLN A O 1
ATOM 599 N N . ILE A 1 81 ? -9.819 -6.816 9.676 1.00 98.12 81 ILE A N 1
ATOM 600 C CA . ILE A 1 81 ? -11.005 -6.536 8.858 1.00 98.12 81 ILE A CA 1
ATOM 601 C C . ILE A 1 81 ? -11.904 -5.517 9.563 1.00 98.12 81 ILE A C 1
ATOM 603 O O . ILE A 1 81 ? -12.343 -4.555 8.939 1.00 98.12 81 ILE A O 1
ATOM 607 N N . GLU A 1 82 ? -12.148 -5.687 10.864 1.00 97.38 82 GLU A N 1
ATOM 608 C CA . GLU A 1 82 ? -12.926 -4.736 11.662 1.00 97.38 82 GLU A CA 1
ATOM 609 C C . GLU A 1 82 ? -12.294 -3.341 11.657 1.00 97.38 82 GLU A C 1
ATOM 611 O O . GLU A 1 82 ? -12.985 -2.362 11.383 1.00 97.38 82 GLU A O 1
ATOM 616 N N . ALA A 1 83 ? -10.990 -3.250 11.916 1.00 97.81 83 ALA A N 1
ATOM 617 C CA . ALA A 1 83 ? -10.256 -1.993 11.923 1.00 97.81 83 ALA A CA 1
ATOM 618 C C . ALA A 1 83 ? -10.349 -1.257 10.578 1.00 97.81 83 ALA A C 1
ATOM 620 O O . ALA A 1 83 ? -10.662 -0.066 10.537 1.00 97.81 83 ALA A O 1
ATOM 621 N N . LEU A 1 84 ? -10.130 -1.964 9.467 1.00 98.12 84 LEU A N 1
ATOM 622 C CA . LEU A 1 84 ? -10.206 -1.379 8.127 1.00 98.12 84 LEU A CA 1
ATOM 623 C C . LEU A 1 84 ? -11.642 -1.005 7.735 1.00 98.12 84 LEU A C 1
ATOM 625 O O . LEU A 1 84 ? -11.853 0.055 7.153 1.00 98.12 84 LEU A O 1
ATOM 629 N N . ASN A 1 85 ? -12.647 -1.797 8.116 1.00 97.69 85 ASN A N 1
ATOM 630 C CA . ASN A 1 85 ? -14.056 -1.440 7.914 1.00 97.69 85 ASN A CA 1
ATOM 631 C C . ASN A 1 85 ? -14.483 -0.241 8.774 1.00 97.69 85 ASN A C 1
ATOM 633 O O . ASN A 1 85 ? -15.276 0.593 8.325 1.00 97.69 85 ASN A O 1
ATOM 637 N N . GLY A 1 86 ? -13.937 -0.123 9.984 1.00 96.81 86 GLY A N 1
ATOM 638 C CA . GLY A 1 86 ? -14.072 1.053 10.836 1.00 96.81 86 GLY A CA 1
ATOM 639 C C . GLY A 1 86 ? -13.490 2.296 10.164 1.00 96.81 86 GLY A C 1
ATOM 640 O O . GLY A 1 86 ? -14.188 3.305 10.041 1.00 96.81 86 GLY A O 1
ATOM 641 N N . LEU A 1 87 ? -12.259 2.203 9.649 1.00 97.50 87 LEU A N 1
ATOM 642 C CA . LEU A 1 87 ? -11.616 3.280 8.892 1.00 97.50 87 LEU A CA 1
ATOM 643 C C . LEU A 1 87 ? -12.467 3.687 7.682 1.00 97.50 87 LEU A C 1
ATOM 645 O O . LEU A 1 87 ? -12.766 4.865 7.504 1.00 97.50 87 LEU A O 1
ATOM 649 N N . SER A 1 88 ? -12.928 2.706 6.907 1.00 96.56 88 SER A N 1
ATOM 650 C CA . SER A 1 88 ? -13.787 2.891 5.736 1.00 96.56 88 SER A CA 1
ATOM 651 C C . SER A 1 88 ? -15.092 3.630 6.067 1.00 96.56 88 SER A C 1
ATOM 653 O O . SER A 1 88 ? -15.501 4.565 5.371 1.00 96.56 88 SER A O 1
ATOM 655 N N . SER A 1 89 ? -15.726 3.260 7.182 1.00 95.12 89 SER A N 1
ATOM 656 C CA . SER A 1 89 ? -16.945 3.910 7.676 1.00 95.12 89 SER A CA 1
ATOM 657 C C . SER A 1 89 ? -16.680 5.354 8.111 1.00 95.12 89 SER A C 1
ATOM 659 O O . SER A 1 89 ? -17.448 6.252 7.771 1.00 95.12 89 SER A O 1
ATOM 661 N N . ALA A 1 90 ? -15.567 5.601 8.808 1.00 95.50 90 ALA A N 1
ATOM 662 C CA . ALA A 1 90 ? -15.175 6.942 9.238 1.00 95.50 90 ALA A CA 1
ATOM 663 C C . ALA A 1 90 ? -14.842 7.860 8.046 1.00 95.50 90 ALA A C 1
ATOM 665 O O . ALA A 1 90 ? -15.225 9.030 8.054 1.00 95.50 90 ALA A O 1
ATOM 666 N N . VAL A 1 91 ? -14.201 7.336 6.992 1.00 94.88 91 VAL A N 1
ATOM 667 C CA . VAL A 1 91 ? -13.993 8.073 5.731 1.00 94.88 91 VAL A CA 1
ATOM 668 C C . VAL A 1 91 ? -15.322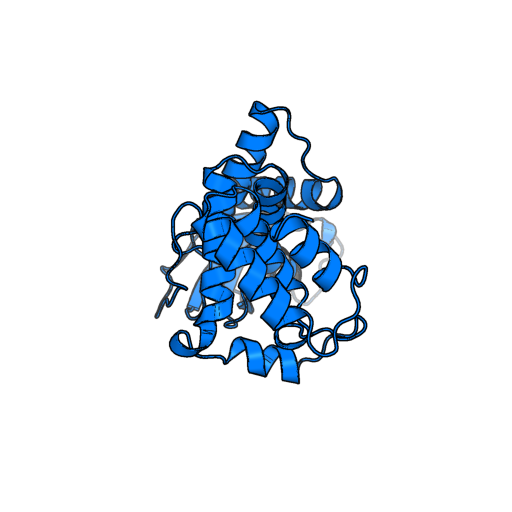 8.431 5.079 1.00 94.88 91 VAL A C 1
ATOM 670 O O . VAL A 1 91 ? -15.524 9.584 4.706 1.00 94.88 91 VAL A O 1
ATOM 673 N N . SER A 1 92 ? -16.242 7.470 4.984 1.00 92.88 92 SER A N 1
ATOM 674 C CA . SER A 1 92 ? -17.567 7.688 4.387 1.00 92.88 92 SER A CA 1
ATOM 675 C C . SER A 1 92 ? -18.381 8.743 5.145 1.00 92.88 92 SER A C 1
ATOM 677 O O . SER A 1 92 ? -19.170 9.469 4.548 1.00 92.88 92 SER A O 1
ATOM 679 N N . ALA A 1 93 ? -18.152 8.864 6.454 1.00 91.25 93 ALA A N 1
ATOM 680 C CA . ALA A 1 93 ? -18.749 9.878 7.315 1.00 91.25 93 ALA A CA 1
ATOM 681 C C . ALA A 1 93 ? -18.032 11.245 7.294 1.00 91.25 93 ALA A C 1
ATOM 683 O O . ALA A 1 93 ? -18.434 12.150 8.023 1.00 91.25 93 ALA A O 1
ATOM 684 N N . GLY A 1 94 ? -16.966 11.409 6.503 1.00 89.31 94 GLY A N 1
ATOM 685 C CA . GLY A 1 94 ? -16.226 12.669 6.396 1.00 89.31 94 GLY A CA 1
ATOM 686 C C . GLY A 1 94 ? -15.259 12.952 7.552 1.00 89.31 94 GLY A C 1
ATOM 687 O O . GLY A 1 94 ? -14.873 14.100 7.752 1.00 89.31 94 GLY A O 1
ATOM 688 N N . HIS A 1 95 ? -14.848 11.940 8.324 1.00 92.94 95 HIS A N 1
ATOM 689 C CA . HIS A 1 95 ? -13.900 12.129 9.423 1.00 92.94 95 HIS A CA 1
ATOM 690 C C . HIS A 1 95 ? -12.493 12.458 8.891 1.00 92.94 95 HIS A C 1
ATOM 692 O O . HIS A 1 95 ? -11.813 11.604 8.320 1.00 92.94 95 HIS A O 1
ATOM 698 N N . GLU A 1 96 ? -12.016 13.684 9.110 1.00 92.12 96 GLU A N 1
ATOM 699 C CA . GLU A 1 96 ? -10.802 14.209 8.459 1.00 92.12 96 GLU A CA 1
ATOM 700 C C . GLU A 1 96 ? -9.535 13.384 8.735 1.00 92.12 96 GLU A C 1
ATOM 702 O O . GLU A 1 96 ? -8.767 13.071 7.818 1.00 92.12 96 GLU A O 1
ATOM 707 N N . ARG A 1 97 ? -9.332 12.959 9.993 1.00 93.38 97 ARG A N 1
ATOM 708 C CA . ARG A 1 97 ? -8.187 12.101 10.346 1.00 93.38 97 ARG A CA 1
ATOM 709 C C . ARG A 1 97 ? -8.275 10.743 9.648 1.00 93.38 97 ARG A C 1
ATOM 711 O O . ARG A 1 97 ? -7.251 10.219 9.231 1.00 93.38 97 ARG A O 1
ATOM 718 N N . ALA A 1 98 ? -9.483 10.213 9.442 1.00 96.00 98 ALA A N 1
ATOM 719 C CA . ALA A 1 98 ? -9.670 8.939 8.749 1.00 96.00 98 ALA A CA 1
ATOM 720 C C . ALA A 1 98 ? -9.327 9.058 7.259 1.00 96.00 98 ALA A C 1
ATOM 722 O O . ALA A 1 98 ? -8.673 8.171 6.713 1.00 96.00 98 ALA A O 1
ATOM 723 N N . VAL A 1 99 ? -9.712 10.166 6.614 1.00 95.69 99 VAL A N 1
ATOM 724 C CA . VAL A 1 99 ? -9.355 10.461 5.215 1.00 95.69 99 VAL A CA 1
ATOM 725 C C . VAL A 1 99 ? -7.835 10.507 5.058 1.00 95.69 99 VAL A C 1
ATOM 727 O O . VAL A 1 99 ? -7.269 9.830 4.200 1.00 95.69 99 VAL A O 1
ATOM 730 N N . THR A 1 100 ? -7.164 11.245 5.942 1.00 94.50 100 THR A N 1
ATOM 731 C CA . THR A 1 100 ? -5.704 11.384 5.926 1.00 94.50 100 THR A CA 1
ATOM 732 C C . THR A 1 100 ? -4.994 10.051 6.183 1.00 94.50 100 THR A C 1
ATOM 734 O O . THR A 1 100 ? -4.058 9.692 5.472 1.00 94.50 100 THR A O 1
ATOM 737 N N . THR A 1 101 ? -5.454 9.280 7.168 1.00 96.62 101 THR A N 1
ATOM 738 C CA . THR A 1 101 ? -4.901 7.955 7.474 1.00 96.62 101 THR A CA 1
ATOM 739 C C . THR A 1 101 ? -5.120 6.966 6.336 1.00 96.62 101 THR A C 1
ATOM 741 O O . THR A 1 101 ? -4.222 6.187 6.021 1.00 96.62 101 THR A O 1
ATOM 744 N N . THR A 1 102 ? -6.268 7.036 5.664 1.00 97.19 102 THR A N 1
ATOM 745 C CA . THR A 1 102 ? -6.558 6.207 4.491 1.00 97.19 102 THR A CA 1
ATOM 746 C C . THR A 1 102 ? -5.596 6.490 3.343 1.00 97.19 102 THR A C 1
ATOM 748 O O . THR A 1 102 ? -5.160 5.557 2.673 1.00 97.19 102 THR A O 1
ATOM 751 N N . LEU A 1 103 ? -5.207 7.753 3.138 1.00 96.94 103 LEU A N 1
ATOM 752 C CA . LEU A 1 103 ? -4.202 8.104 2.137 1.00 96.94 103 LEU A CA 1
ATOM 753 C C . LEU A 1 103 ? -2.868 7.391 2.413 1.00 96.94 103 LEU A C 1
ATOM 755 O O . LEU A 1 103 ? -2.311 6.767 1.513 1.00 96.94 103 LEU A O 1
ATOM 759 N N . GLY A 1 104 ? -2.389 7.428 3.661 1.00 96.56 104 GLY A N 1
ATOM 760 C CA . GLY A 1 104 ? -1.175 6.710 4.067 1.00 96.56 104 GLY A CA 1
ATOM 761 C C . GLY A 1 104 ? -1.298 5.191 3.910 1.00 96.56 104 GLY A C 1
ATOM 762 O O . GLY A 1 104 ? -0.381 4.546 3.411 1.00 96.56 104 GLY A O 1
ATOM 763 N N . TYR A 1 105 ? -2.453 4.628 4.267 1.00 97.31 105 TYR A N 1
ATOM 764 C CA . TYR A 1 105 ? -2.756 3.206 4.097 1.00 97.31 105 TYR A CA 1
ATOM 765 C C . TYR A 1 105 ? -2.707 2.752 2.625 1.00 97.31 105 TYR A C 1
ATOM 767 O O . TYR A 1 105 ? -2.125 1.710 2.324 1.00 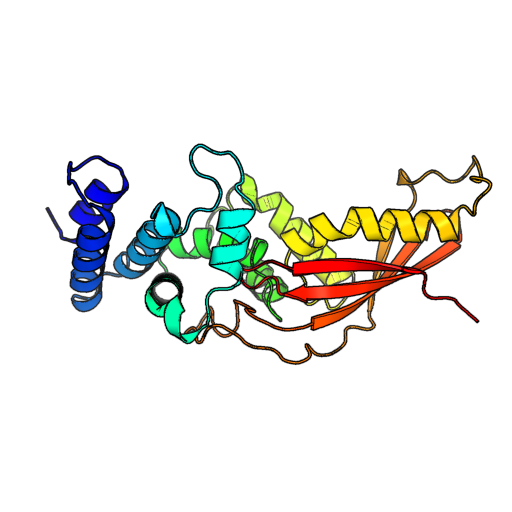97.31 105 TYR A O 1
ATOM 775 N N . LEU A 1 106 ? -3.277 3.522 1.692 1.00 97.69 106 LEU A N 1
ATOM 776 C CA . LEU A 1 106 ? -3.290 3.170 0.264 1.00 97.69 106 LEU A CA 1
ATOM 777 C C . LEU A 1 106 ? -1.922 3.348 -0.410 1.00 97.69 106 LEU A C 1
ATOM 779 O O . LEU A 1 106 ? -1.604 2.620 -1.349 1.00 97.69 106 LEU A O 1
ATOM 783 N N . ILE A 1 107 ? -1.106 4.290 0.075 1.00 97.62 107 ILE A N 1
ATOM 784 C CA . ILE A 1 107 ? 0.280 4.488 -0.377 1.00 97.62 107 ILE A CA 1
ATOM 785 C C . ILE A 1 107 ? 1.124 3.236 -0.117 1.00 97.62 107 ILE A C 1
ATOM 787 O O . ILE A 1 107 ? 1.965 2.878 -0.947 1.00 97.62 107 ILE A O 1
ATOM 791 N N . THR A 1 108 ? 0.892 2.567 1.015 1.00 95.88 108 THR A N 1
ATOM 792 C CA . THR A 1 108 ? 1.675 1.403 1.436 1.00 95.88 108 THR A CA 1
ATOM 793 C C . THR A 1 108 ? 1.085 0.086 0.947 1.00 95.88 108 THR A C 1
ATOM 795 O O . THR A 1 108 ? 1.841 -0.798 0.546 1.00 95.88 108 THR A O 1
ATOM 798 N N . THR A 1 109 ? -0.243 -0.033 0.911 1.00 96.94 109 THR A N 1
ATOM 799 C CA . THR A 1 109 ? -0.923 -1.311 0.675 1.00 96.94 109 THR A CA 1
ATOM 800 C C . THR A 1 109 ? -1.096 -1.622 -0.809 1.00 96.94 109 THR A C 1
ATOM 802 O O . THR A 1 109 ? -1.643 -0.817 -1.567 1.00 96.94 109 THR A O 1
ATOM 805 N N . ILE A 1 110 ? -0.698 -2.820 -1.232 1.00 95.75 110 ILE A N 1
ATOM 806 C CA . ILE A 1 110 ? -0.930 -3.308 -2.590 1.00 95.75 110 ILE A CA 1
ATOM 807 C C . ILE A 1 110 ? -2.373 -3.785 -2.790 1.00 95.75 110 ILE A C 1
ATOM 809 O O . ILE A 1 110 ? -2.927 -4.547 -1.996 1.00 95.75 110 ILE A O 1
ATOM 813 N N . ALA A 1 111 ? -2.965 -3.344 -3.894 1.00 93.56 111 ALA A N 1
ATOM 814 C CA . ALA A 1 111 ? -4.131 -3.934 -4.535 1.00 93.56 111 ALA A CA 1
ATOM 815 C C . ALA A 1 111 ? -4.426 -3.175 -5.839 1.00 93.56 111 ALA A C 1
ATOM 817 O O . ALA A 1 111 ? -4.136 -1.973 -5.928 1.00 93.56 111 ALA A O 1
ATOM 818 N N . PRO A 1 112 ? -5.081 -3.820 -6.821 1.00 87.88 112 PRO A N 1
ATOM 819 C CA . PRO A 1 112 ? -5.603 -3.124 -7.983 1.00 87.88 112 PRO A CA 1
ATOM 820 C C . PRO A 1 112 ? -6.448 -1.908 -7.613 1.00 87.88 112 PRO A C 1
ATOM 822 O O . PRO A 1 112 ? -7.322 -1.953 -6.741 1.00 87.88 112 PRO A O 1
ATOM 825 N N . GLY A 1 113 ? -6.172 -0.799 -8.295 1.00 89.62 113 GLY A N 1
ATOM 826 C CA . GLY A 1 113 ? -6.884 0.461 -8.107 1.00 89.62 113 GLY A CA 1
ATOM 827 C C . GLY A 1 113 ? -6.454 1.277 -6.885 1.00 89.62 113 GLY A C 1
ATOM 828 O O . GLY A 1 113 ? -6.894 2.416 -6.771 1.00 89.62 113 GLY A O 1
ATOM 829 N N . ASN A 1 114 ? -5.571 0.790 -6.000 1.00 95.12 114 ASN A N 1
ATOM 830 C CA . ASN A 1 114 ? -5.104 1.598 -4.858 1.00 95.12 114 ASN A CA 1
ATOM 831 C C . ASN A 1 114 ? -4.333 2.849 -5.286 1.00 95.12 114 ASN A C 1
ATOM 833 O O . ASN A 1 114 ? -4.455 3.890 -4.638 1.00 95.12 114 ASN A O 1
ATOM 837 N N . LEU A 1 115 ? -3.605 2.789 -6.402 1.00 94.50 115 LEU A N 1
ATOM 838 C CA . LEU A 1 115 ? -2.975 3.965 -6.999 1.00 94.50 115 LEU A CA 1
ATOM 839 C C . LEU A 1 115 ? -4.020 5.028 -7.384 1.00 94.50 115 LEU A C 1
ATOM 841 O O . LEU A 1 115 ? -3.889 6.197 -7.023 1.00 94.50 115 LEU A O 1
ATOM 845 N N . ASP A 1 116 ? -5.102 4.610 -8.045 1.00 94.94 116 ASP A N 1
ATOM 846 C CA . ASP A 1 116 ? -6.192 5.502 -8.452 1.00 94.94 116 ASP A CA 1
ATOM 847 C C . ASP A 1 116 ? -6.977 6.029 -7.243 1.00 94.94 116 ASP A C 1
ATOM 849 O O . ASP A 1 116 ? -7.288 7.219 -7.186 1.00 94.94 116 ASP A O 1
ATOM 853 N N . ARG A 1 117 ? -7.222 5.190 -6.227 1.00 95.94 117 ARG A N 1
ATOM 854 C CA . ARG A 1 117 ? -7.828 5.611 -4.952 1.00 95.94 117 ARG A CA 1
ATOM 855 C C . ARG A 1 117 ? -6.952 6.631 -4.220 1.00 95.94 117 ARG A C 1
ATOM 857 O O . ARG A 1 117 ? -7.478 7.622 -3.724 1.00 95.94 117 ARG A O 1
ATOM 864 N N . THR A 1 118 ? -5.630 6.442 -4.201 1.00 96.81 118 THR A N 1
ATOM 865 C CA . THR A 1 118 ? -4.666 7.391 -3.609 1.00 96.81 118 THR A CA 1
ATOM 866 C C . THR A 1 118 ? -4.787 8.764 -4.272 1.00 96.81 118 THR A C 1
ATOM 868 O O . THR A 1 118 ? -4.958 9.776 -3.591 1.00 96.81 118 THR A O 1
ATOM 871 N N . ILE A 1 119 ? -4.766 8.803 -5.610 1.00 96.94 119 ILE A N 1
ATOM 872 C CA . ILE A 1 119 ? -4.915 10.041 -6.391 1.00 96.94 119 ILE A CA 1
ATOM 873 C C . ILE A 1 119 ? -6.298 10.668 -6.163 1.00 96.94 119 ILE A C 1
ATOM 875 O O . ILE A 1 119 ? -6.406 11.886 -5.989 1.00 96.94 119 ILE A O 1
ATOM 879 N N . GLY A 1 120 ? -7.352 9.849 -6.137 1.00 96.31 120 GLY A N 1
ATOM 880 C CA . GLY A 1 120 ? -8.729 10.273 -5.895 1.00 96.31 120 GLY A CA 1
ATOM 881 C C . GLY A 1 120 ? -8.915 10.933 -4.529 1.00 96.31 120 GLY A C 1
ATOM 882 O O . GLY A 1 120 ? -9.444 12.042 -4.459 1.00 96.31 120 GLY A O 1
ATOM 883 N N . ILE A 1 121 ? -8.419 10.306 -3.458 1.00 95.69 121 ILE A N 1
ATOM 884 C CA . ILE A 1 121 ? -8.472 10.862 -2.099 1.00 95.69 121 ILE A CA 1
ATOM 885 C C . ILE A 1 121 ? -7.666 12.156 -2.016 1.00 95.69 121 ILE A C 1
ATOM 887 O O . ILE A 1 121 ? -8.198 13.160 -1.550 1.00 95.69 121 ILE A O 1
ATOM 891 N N . ALA A 1 122 ? -6.431 12.180 -2.525 1.00 96.62 122 ALA A N 1
ATOM 892 C CA . ALA A 1 122 ? -5.606 13.388 -2.514 1.00 96.62 122 ALA A CA 1
ATOM 893 C C . ALA A 1 122 ? -6.275 14.559 -3.262 1.00 96.62 122 ALA A C 1
ATOM 895 O O . ALA A 1 122 ? -6.281 15.693 -2.782 1.00 96.62 122 ALA A O 1
ATOM 896 N N . THR A 1 123 ? -6.903 14.280 -4.408 1.00 96.62 123 THR A N 1
ATOM 897 C CA . THR A 1 123 ? -7.674 15.273 -5.175 1.00 96.62 123 THR A CA 1
ATOM 898 C C . THR A 1 123 ? -8.905 15.744 -4.397 1.00 96.62 123 THR A C 1
ATOM 900 O O . THR A 1 123 ? -9.216 16.935 -4.380 1.00 96.62 123 THR A O 1
ATOM 903 N N . GLY A 1 124 ? -9.608 14.824 -3.731 1.00 95.12 124 GLY A N 1
ATOM 904 C CA . GLY A 1 124 ? -10.746 15.132 -2.867 1.00 95.12 124 GLY A CA 1
ATOM 905 C C . GLY A 1 124 ? -10.360 16.037 -1.697 1.00 95.12 124 GLY A C 1
ATOM 906 O O . GLY A 1 124 ? -11.027 17.044 -1.467 1.00 95.12 124 GLY A O 1
ATOM 907 N N . MET A 1 125 ? -9.241 15.744 -1.027 1.00 95.06 125 MET A N 1
ATOM 908 C CA . MET A 1 125 ? -8.689 16.577 0.046 1.00 95.06 125 MET A CA 1
ATOM 909 C C . MET A 1 125 ? -8.417 18.003 -0.445 1.00 95.06 125 MET A C 1
ATOM 911 O O . MET A 1 125 ? -8.889 18.959 0.165 1.00 95.06 125 MET A O 1
ATOM 915 N N . GLN A 1 126 ? -7.751 18.158 -1.595 1.00 94.62 126 GLN A N 1
ATOM 916 C CA . GLN A 1 126 ? -7.483 19.476 -2.183 1.00 94.62 126 GLN A CA 1
ATOM 917 C C . GLN A 1 126 ? -8.770 20.255 -2.487 1.00 94.62 126 GLN A C 1
ATOM 919 O O . GLN A 1 126 ? -8.868 21.436 -2.151 1.00 94.62 126 GLN A O 1
ATOM 924 N N . ARG A 1 127 ? -9.783 19.602 -3.077 1.00 95.56 127 ARG A N 1
ATOM 925 C CA . ARG A 1 127 ? -11.094 20.224 -3.345 1.00 95.56 127 ARG A CA 1
ATOM 926 C C . ARG A 1 127 ? -11.801 20.655 -2.061 1.00 95.56 127 ARG A C 1
ATOM 928 O O . ARG A 1 127 ? -12.409 21.720 -2.032 1.00 95.56 127 ARG A O 1
ATOM 935 N N . ALA A 1 128 ? -11.679 19.857 -1.003 1.00 94.06 128 ALA A N 1
ATOM 936 C CA . ALA A 1 128 ? -12.206 20.160 0.323 1.00 94.06 128 ALA A CA 1
ATOM 937 C C . ALA A 1 128 ? -11.345 21.166 1.114 1.00 94.06 128 ALA A C 1
ATOM 939 O O . ALA A 1 128 ? -11.665 21.458 2.261 1.00 94.06 128 ALA A O 1
ATOM 940 N N . LYS A 1 129 ? -10.262 21.705 0.526 1.00 94.38 129 LYS A N 1
ATOM 941 C CA . LYS A 1 129 ? -9.273 22.574 1.196 1.00 94.38 129 LYS A CA 1
ATOM 942 C C . LYS A 1 129 ? -8.614 21.924 2.423 1.00 94.38 129 LYS A C 1
ATOM 944 O O . LYS A 1 129 ? -8.117 22.619 3.306 1.00 94.38 129 LYS A O 1
ATOM 949 N N . MET A 1 130 ? -8.573 20.596 2.458 1.00 92.69 130 MET A N 1
ATOM 950 C CA . MET A 1 130 ? -7.848 19.814 3.451 1.00 92.69 130 MET A CA 1
ATOM 951 C C . MET A 1 130 ? -6.385 19.679 3.025 1.00 92.69 130 MET A C 1
ATOM 953 O O . MET A 1 130 ? -6.084 19.341 1.878 1.00 92.69 130 MET A O 1
ATOM 957 N N . SER A 1 131 ? -5.466 19.939 3.954 1.00 91.62 131 SER A N 1
ATOM 958 C CA . SER A 1 131 ? -4.033 19.819 3.683 1.00 91.62 131 SER A CA 1
ATOM 959 C C . SER A 1 131 ? -3.617 18.352 3.582 1.00 91.62 131 SER A C 1
ATOM 961 O O . SER A 1 131 ? -3.956 17.541 4.444 1.00 91.62 131 SER A O 1
ATOM 963 N N . ILE A 1 132 ? -2.842 18.015 2.550 1.00 94.56 132 ILE A N 1
ATOM 964 C CA . ILE A 1 132 ? -2.135 16.733 2.488 1.00 94.56 132 ILE A CA 1
ATOM 965 C C . ILE A 1 132 ? -0.926 16.840 3.427 1.00 94.56 132 ILE A C 1
ATOM 967 O O . ILE A 1 132 ? -0.137 17.777 3.268 1.00 94.56 132 ILE A O 1
ATOM 971 N N . PRO A 1 133 ? -0.730 15.907 4.378 1.00 94.19 133 PRO A N 1
ATOM 972 C CA . PRO A 1 133 ? 0.433 15.942 5.254 1.00 94.19 133 PRO A CA 1
ATOM 973 C C . PRO A 1 133 ? 1.741 16.018 4.454 1.00 94.19 133 PRO A C 1
ATOM 975 O O . PRO A 1 133 ? 1.902 15.250 3.501 1.00 94.19 133 PRO A O 1
ATOM 978 N N . PRO A 1 134 ? 2.713 16.862 4.851 1.00 94.88 134 PRO A N 1
ATOM 979 C CA . PRO A 1 134 ? 3.986 16.986 4.138 1.00 94.88 134 PRO A CA 1
ATOM 980 C C . PRO A 1 134 ? 4.711 15.649 3.944 1.00 94.88 134 PRO A C 1
ATOM 982 O O . PRO A 1 134 ? 5.297 15.413 2.892 1.00 94.88 134 PRO A O 1
ATOM 985 N N . ALA A 1 135 ? 4.595 14.745 4.923 1.00 93.56 135 ALA A N 1
ATOM 986 C CA . ALA A 1 135 ? 5.163 13.401 4.865 1.00 93.56 135 ALA A CA 1
ATOM 987 C C . ALA A 1 135 ? 4.607 12.535 3.717 1.00 93.56 135 ALA A C 1
ATOM 989 O O . ALA A 1 135 ? 5.296 11.631 3.265 1.00 93.56 135 ALA A O 1
ATOM 990 N N . LEU A 1 136 ? 3.391 12.815 3.231 1.00 95.94 136 LEU A N 1
ATOM 991 C CA . LEU A 1 136 ? 2.727 12.057 2.162 1.00 95.94 136 LEU A CA 1
ATOM 992 C C . LEU A 1 136 ? 2.742 12.787 0.810 1.00 95.94 136 LEU A C 1
ATOM 994 O O . LEU A 1 136 ? 2.428 12.188 -0.216 1.00 95.94 136 LEU A O 1
ATOM 998 N N . ALA A 1 137 ? 3.106 14.073 0.774 1.00 95.62 137 ALA A N 1
ATOM 999 C CA . ALA A 1 137 ? 3.025 14.884 -0.442 1.00 95.62 137 ALA A CA 1
ATOM 1000 C C . ALA A 1 137 ? 3.889 14.320 -1.586 1.00 95.62 137 ALA A C 1
ATOM 1002 O O . ALA A 1 137 ? 3.432 14.242 -2.727 1.00 95.62 137 ALA A O 1
ATOM 1003 N N . GLY A 1 138 ? 5.111 13.872 -1.275 1.00 97.25 138 GLY A N 1
ATOM 1004 C CA . GLY A 1 138 ? 5.999 13.240 -2.256 1.00 97.25 138 GLY A CA 1
ATOM 1005 C C . GLY A 1 138 ? 5.463 11.903 -2.780 1.00 97.25 138 GLY A C 1
ATOM 1006 O O . GLY A 1 138 ? 5.616 11.600 -3.960 1.00 97.25 138 GLY A O 1
ATOM 1007 N N . ASP A 1 139 ? 4.781 11.127 -1.935 1.00 97.75 139 ASP A N 1
ATOM 1008 C CA . ASP A 1 139 ? 4.164 9.857 -2.332 1.00 97.75 139 ASP A CA 1
ATOM 1009 C C . ASP A 1 139 ? 2.948 10.058 -3.234 1.00 97.75 139 ASP A C 1
ATOM 1011 O O . ASP A 1 139 ? 2.775 9.324 -4.203 1.00 97.75 139 ASP A O 1
ATOM 1015 N N . VAL A 1 140 ? 2.145 11.094 -2.985 1.00 97.81 140 VAL A N 1
ATOM 1016 C CA . VAL A 1 140 ? 1.040 11.476 -3.877 1.00 97.81 140 VAL A CA 1
ATOM 1017 C C . VAL A 1 140 ? 1.565 11.904 -5.248 1.00 97.81 140 VAL A C 1
ATOM 1019 O O . VAL A 1 140 ? 1.020 11.495 -6.275 1.00 97.81 140 VAL A O 1
ATOM 1022 N N . GLN A 1 141 ? 2.638 12.699 -5.290 1.00 97.75 141 GLN A N 1
ATOM 1023 C CA . GLN A 1 141 ? 3.278 13.079 -6.554 1.00 97.75 141 GLN A CA 1
ATOM 1024 C C . GLN A 1 141 ? 3.823 11.854 -7.293 1.00 97.75 141 GLN A C 1
ATOM 1026 O O . GLN A 1 141 ? 3.638 11.731 -8.506 1.00 97.75 141 GLN A O 1
ATOM 1031 N N . LEU A 1 142 ? 4.442 10.920 -6.566 1.00 98.00 142 LEU A N 1
ATOM 1032 C CA . LEU A 1 142 ? 4.914 9.676 -7.156 1.00 98.00 142 LEU A CA 1
ATOM 1033 C C . LEU A 1 142 ? 3.753 8.821 -7.674 1.00 98.00 142 LEU A C 1
ATOM 1035 O O . LEU A 1 142 ? 3.855 8.292 -8.776 1.00 98.00 142 LEU A O 1
ATOM 1039 N N . ALA A 1 143 ? 2.629 8.741 -6.958 1.00 98.00 143 ALA A N 1
ATOM 1040 C CA . ALA A 1 143 ? 1.445 8.027 -7.427 1.00 98.00 143 ALA A CA 1
ATOM 1041 C C . ALA A 1 143 ? 0.953 8.566 -8.781 1.00 98.00 143 ALA A C 1
ATOM 1043 O O . ALA A 1 143 ? 0.703 7.805 -9.717 1.00 98.00 143 ALA A O 1
ATOM 1044 N N . GLN A 1 144 ? 0.884 9.895 -8.913 1.00 97.69 144 GLN A N 1
ATOM 1045 C CA . GLN A 1 144 ? 0.529 10.560 -10.169 1.00 97.69 144 GLN A CA 1
ATOM 1046 C C . GLN A 1 144 ? 1.554 10.294 -11.277 1.00 97.69 144 GLN A C 1
ATOM 1048 O O . GLN A 1 144 ? 1.173 10.132 -12.435 1.00 97.69 144 GLN A O 1
ATOM 1053 N N . TYR A 1 145 ? 2.847 10.255 -10.945 1.00 97.94 145 TYR A N 1
ATOM 1054 C CA . TYR A 1 145 ? 3.896 9.920 -11.906 1.00 97.94 145 TYR A CA 1
ATOM 1055 C C . TYR A 1 145 ? 3.779 8.471 -12.391 1.00 97.94 145 TYR A C 1
ATOM 1057 O O . TYR A 1 145 ? 3.758 8.255 -13.599 1.00 97.94 145 TYR A O 1
ATOM 1065 N N . ILE A 1 146 ? 3.594 7.500 -11.488 1.00 97.62 146 ILE A N 1
ATOM 1066 C CA . ILE A 1 146 ? 3.377 6.088 -11.844 1.00 97.62 146 ILE A CA 1
ATOM 1067 C C . ILE A 1 146 ? 2.176 5.964 -12.787 1.00 97.62 146 ILE A C 1
ATOM 1069 O O . ILE A 1 146 ? 2.286 5.338 -13.838 1.00 97.62 146 ILE A O 1
ATOM 1073 N N . LYS A 1 147 ? 1.061 6.645 -12.486 1.00 96.12 147 LYS A N 1
ATOM 1074 C CA . LYS A 1 147 ? -0.133 6.632 -13.344 1.00 96.12 147 LYS A CA 1
ATOM 1075 C C . LYS A 1 147 ? 0.130 7.170 -14.756 1.00 96.12 147 LYS A C 1
ATOM 1077 O O . LYS A 1 147 ? -0.493 6.706 -15.707 1.00 96.12 147 LYS A O 1
ATOM 1082 N N . LYS A 1 148 ? 1.042 8.138 -14.907 1.00 97.31 148 LYS A N 1
ATOM 1083 C CA . LYS A 1 148 ? 1.457 8.669 -16.219 1.00 97.31 148 LYS A CA 1
ATOM 1084 C C . LYS A 1 148 ? 2.344 7.697 -16.999 1.00 97.31 148 LYS A C 1
ATOM 1086 O O . LYS A 1 148 ? 2.343 7.765 -18.223 1.00 97.31 148 LYS A O 1
ATOM 1091 N N . LEU A 1 149 ? 3.088 6.822 -16.320 1.00 97.62 149 LEU A N 1
ATOM 1092 C CA . LEU A 1 149 ? 3.902 5.788 -16.970 1.00 97.62 149 LEU A CA 1
ATOM 1093 C C . LEU A 1 149 ? 3.041 4.665 -17.557 1.00 97.62 149 LEU A C 1
ATOM 1095 O O . LEU A 1 149 ? 3.441 4.055 -18.547 1.00 97.62 149 LEU A O 1
ATOM 1099 N N . GLY A 1 150 ? 1.881 4.393 -16.954 1.00 96.00 150 GLY A N 1
ATOM 1100 C CA . GLY A 1 150 ? 0.927 3.398 -17.426 1.00 96.00 150 GLY A CA 1
ATOM 1101 C C . GLY A 1 150 ? 0.094 2.791 -16.300 1.00 96.00 150 GLY A C 1
ATOM 1102 O O . GLY A 1 150 ? -0.022 3.345 -15.205 1.00 96.00 150 GLY A O 1
ATOM 1103 N N . VAL A 1 151 ? -0.519 1.643 -16.586 1.00 92.25 151 VAL A N 1
ATOM 1104 C CA . VAL A 1 151 ? -1.227 0.849 -15.573 1.00 92.25 151 VAL A CA 1
ATOM 1105 C C . VAL A 1 151 ? -0.186 0.131 -14.715 1.00 92.25 151 VAL A C 1
ATOM 1107 O O . VAL A 1 151 ? 0.777 -0.397 -15.251 1.00 92.25 151 VAL A O 1
ATOM 1110 N N . SER A 1 152 ? -0.377 0.093 -13.399 1.00 94.31 152 SER A N 1
ATOM 1111 C CA . SER A 1 152 ? 0.414 -0.725 -12.472 1.00 94.31 152 SER A CA 1
ATOM 1112 C C . SER A 1 152 ? -0.492 -1.200 -11.337 1.00 94.31 152 SER A C 1
ATOM 1114 O O . SER A 1 152 ? -1.408 -0.476 -10.937 1.00 94.31 152 SER A O 1
ATOM 1116 N N . GLN A 1 153 ? -0.250 -2.411 -10.833 1.00 94.06 153 GLN A N 1
ATOM 1117 C CA . GLN A 1 153 ? -0.933 -2.960 -9.653 1.00 94.06 153 GLN A CA 1
ATOM 1118 C C . GLN A 1 153 ? -0.149 -2.693 -8.358 1.00 94.06 153 GLN A C 1
ATOM 1120 O O . GLN A 1 153 ? -0.600 -3.050 -7.268 1.00 94.06 153 GLN A O 1
ATOM 1125 N N . THR A 1 154 ? 1.037 -2.089 -8.464 1.00 94.75 154 THR A N 1
ATOM 1126 C CA . THR A 1 154 ? 1.880 -1.772 -7.310 1.00 94.75 154 THR A CA 1
ATOM 1127 C C . THR A 1 154 ? 1.296 -0.636 -6.464 1.00 94.75 154 THR A C 1
ATOM 1129 O O . THR A 1 154 ? 0.648 0.285 -6.964 1.00 94.75 154 THR A O 1
ATOM 1132 N N . SER A 1 155 ? 1.557 -0.686 -5.155 1.00 96.50 155 SER A N 1
ATOM 1133 C CA . SER A 1 155 ? 1.452 0.493 -4.294 1.00 96.50 155 SER A CA 1
ATOM 1134 C C . SER A 1 155 ? 2.649 1.414 -4.529 1.00 96.50 155 SER A C 1
ATOM 1136 O O . SER A 1 155 ? 3.669 1.001 -5.091 1.00 96.50 155 SER A O 1
ATOM 1138 N N . VAL A 1 156 ? 2.565 2.658 -4.056 1.00 97.62 156 VAL A N 1
ATOM 1139 C CA . VAL A 1 156 ? 3.684 3.607 -4.143 1.00 97.62 156 VAL A CA 1
ATOM 1140 C C . VAL A 1 156 ? 4.917 3.047 -3.428 1.00 97.62 156 VAL A C 1
ATOM 1142 O O . VAL A 1 156 ? 6.026 3.115 -3.961 1.00 97.62 156 VAL A O 1
ATOM 1145 N N . SER A 1 157 ? 4.736 2.438 -2.251 1.00 96.69 157 SER A N 1
ATOM 1146 C CA . SER A 1 157 ? 5.829 1.798 -1.512 1.00 96.69 157 SER A CA 1
ATOM 1147 C C . SER A 1 157 ? 6.431 0.607 -2.264 1.00 96.69 157 SER A C 1
ATOM 1149 O O . SER A 1 157 ? 7.654 0.525 -2.380 1.00 96.69 157 SER A O 1
ATOM 1151 N N . THR A 1 158 ? 5.610 -0.283 -2.829 1.00 97.19 158 THR A N 1
ATOM 1152 C CA . THR A 1 158 ? 6.113 -1.430 -3.606 1.00 97.19 158 THR A CA 1
ATOM 1153 C C . THR A 1 158 ? 6.853 -0.978 -4.860 1.00 97.19 158 THR A C 1
ATOM 1155 O O . THR A 1 158 ? 7.930 -1.501 -5.147 1.00 97.19 158 THR A O 1
ATOM 1158 N N . PHE A 1 159 ? 6.342 0.036 -5.567 1.00 97.69 159 PHE A N 1
ATOM 1159 C CA . PHE A 1 159 ? 7.029 0.625 -6.713 1.00 97.69 159 PHE A CA 1
ATOM 1160 C C . PHE A 1 159 ? 8.413 1.156 -6.321 1.00 97.69 159 PHE A C 1
ATOM 1162 O O . PHE A 1 159 ? 9.408 0.795 -6.947 1.00 97.69 159 PHE A O 1
ATOM 1169 N N . LYS A 1 160 ? 8.498 1.964 -5.252 1.00 97.25 160 LYS A N 1
ATOM 1170 C CA . LYS A 1 160 ? 9.769 2.512 -4.744 1.00 97.25 160 LYS A CA 1
ATOM 1171 C C . LYS A 1 160 ? 10.783 1.416 -4.430 1.00 97.25 160 LYS A C 1
ATOM 1173 O O . LYS A 1 160 ? 11.937 1.522 -4.843 1.00 97.25 160 LYS A O 1
ATOM 1178 N N . ASN A 1 161 ? 10.349 0.369 -3.731 1.00 96.19 161 ASN A N 1
ATOM 1179 C CA . ASN A 1 161 ? 11.221 -0.734 -3.335 1.00 96.19 161 ASN A CA 1
ATOM 1180 C C . ASN A 1 161 ? 11.743 -1.501 -4.563 1.00 96.19 161 ASN A C 1
ATOM 1182 O O . ASN A 1 161 ? 12.934 -1.804 -4.658 1.00 96.19 161 ASN A O 1
ATOM 1186 N N . ALA A 1 162 ? 10.874 -1.757 -5.544 1.00 97.50 162 ALA A N 1
ATOM 1187 C CA . ALA A 1 162 ? 11.223 -2.503 -6.748 1.00 97.50 162 ALA A CA 1
ATOM 1188 C C . ALA A 1 162 ? 12.034 -1.693 -7.779 1.00 97.50 162 ALA A C 1
ATOM 1190 O O . ALA A 1 162 ? 12.809 -2.276 -8.545 1.00 97.50 162 ALA A O 1
ATOM 1191 N N . TYR A 1 163 ? 11.917 -0.359 -7.775 1.00 97.38 163 TYR A N 1
ATOM 1192 C CA . TYR A 1 163 ? 12.539 0.535 -8.759 1.00 97.38 163 TYR A CA 1
ATOM 1193 C C . TYR A 1 163 ? 14.051 0.356 -8.883 1.00 97.38 163 TYR A C 1
ATOM 1195 O O . TYR A 1 163 ? 14.563 0.264 -9.995 1.00 97.38 163 TYR A O 1
ATOM 1203 N N . GLY A 1 164 ? 14.771 0.261 -7.762 1.00 95.38 164 GLY A N 1
ATOM 1204 C CA . GLY A 1 164 ? 16.229 0.108 -7.785 1.00 95.38 164 GLY A CA 1
ATOM 1205 C C . GLY A 1 164 ? 16.682 -1.178 -8.485 1.00 95.38 164 GLY A C 1
ATOM 1206 O O . GLY A 1 164 ? 17.618 -1.151 -9.282 1.00 95.38 164 GLY A O 1
ATOM 1207 N N . SER A 1 165 ? 15.977 -2.288 -8.243 1.00 95.38 165 SER A N 1
ATOM 1208 C CA . SER A 1 165 ? 16.259 -3.572 -8.897 1.00 95.38 165 SER A CA 1
ATOM 1209 C C . SER A 1 165 ? 15.973 -3.506 -10.399 1.00 95.38 165 SER A C 1
ATOM 1211 O O . SER A 1 165 ? 16.809 -3.918 -11.204 1.00 95.38 165 SER A O 1
ATOM 1213 N N . ALA A 1 166 ? 14.836 -2.920 -10.783 1.00 97.00 166 ALA A N 1
ATOM 1214 C CA . ALA A 1 166 ? 14.468 -2.743 -12.184 1.00 97.00 166 ALA A CA 1
ATOM 1215 C C . ALA A 1 166 ? 15.462 -1.841 -12.936 1.00 97.00 166 ALA A C 1
ATOM 1217 O O . ALA A 1 166 ? 15.925 -2.192 -14.020 1.00 97.00 166 ALA A O 1
ATOM 1218 N N . LEU A 1 167 ? 15.848 -0.712 -12.332 1.00 95.88 167 LEU A N 1
ATOM 1219 C CA . LEU A 1 167 ? 16.826 0.214 -12.897 1.00 95.88 167 LEU A CA 1
ATOM 1220 C C . LEU A 1 167 ? 18.190 -0.457 -13.087 1.00 95.88 167 LEU A C 1
ATOM 1222 O O . LEU A 1 167 ? 18.811 -0.267 -14.128 1.00 95.88 167 LEU A O 1
ATOM 1226 N N . ALA A 1 168 ? 18.648 -1.263 -12.126 1.00 92.69 168 ALA A N 1
ATOM 1227 C CA . ALA A 1 168 ? 19.902 -2.002 -12.256 1.00 92.69 168 ALA A CA 1
ATOM 1228 C C . ALA A 1 168 ? 19.864 -2.993 -13.435 1.00 92.69 168 ALA A C 1
ATOM 1230 O O . ALA A 1 168 ? 20.799 -3.036 -14.237 1.00 92.69 168 ALA A O 1
ATOM 1231 N N . ALA A 1 169 ? 18.763 -3.739 -13.588 1.00 93.19 169 ALA A N 1
ATOM 1232 C CA . ALA A 1 169 ? 18.574 -4.665 -14.704 1.00 93.19 169 ALA A CA 1
ATOM 1233 C C . ALA A 1 169 ? 18.509 -3.945 -16.066 1.00 93.19 169 ALA A C 1
ATOM 1235 O O . ALA A 1 169 ? 19.073 -4.426 -17.050 1.00 93.19 169 ALA A O 1
ATOM 1236 N N . ALA A 1 170 ? 17.857 -2.781 -16.130 1.00 94.19 170 ALA A N 1
ATOM 1237 C CA . ALA A 1 170 ? 17.810 -1.952 -17.332 1.00 94.19 170 ALA A CA 1
ATOM 1238 C C . ALA A 1 170 ? 19.175 -1.336 -17.668 1.00 94.19 170 ALA A C 1
ATOM 1240 O O . ALA A 1 170 ? 19.598 -1.351 -18.824 1.00 94.19 170 ALA A O 1
ATOM 1241 N N . ALA A 1 171 ? 19.893 -0.834 -16.661 1.00 92.00 171 ALA A N 1
ATOM 1242 C CA . ALA A 1 171 ? 21.209 -0.234 -16.834 1.00 92.00 171 ALA A CA 1
ATOM 1243 C C . ALA A 1 171 ? 22.223 -1.233 -17.395 1.00 92.00 171 ALA A C 1
ATOM 1245 O O . ALA A 1 171 ? 23.004 -0.867 -18.271 1.00 92.00 171 ALA A O 1
ATOM 1246 N N . LEU A 1 172 ? 22.168 -2.494 -16.955 1.00 90.06 172 LEU A N 1
ATOM 1247 C CA . LEU A 1 172 ? 23.005 -3.562 -17.502 1.00 90.06 172 LEU A CA 1
ATOM 1248 C C . LEU A 1 172 ? 22.762 -3.775 -19.008 1.00 90.06 172 LEU A C 1
ATOM 1250 O O . LEU A 1 172 ? 23.715 -3.980 -19.755 1.00 90.06 172 LEU A O 1
ATOM 1254 N N . GLN A 1 173 ? 21.508 -3.687 -19.464 1.00 89.19 173 GLN A N 1
ATOM 1255 C CA . GLN A 1 173 ? 21.160 -3.816 -20.885 1.00 89.19 173 GLN A CA 1
ATOM 1256 C C . GLN A 1 173 ? 21.579 -2.589 -21.708 1.00 89.19 173 GLN A C 1
ATOM 1258 O O . GLN A 1 173 ? 22.129 -2.738 -22.795 1.00 89.19 173 GLN A O 1
ATOM 1263 N N . ILE A 1 174 ? 21.349 -1.377 -21.193 1.00 89.50 174 ILE A N 1
ATOM 1264 C CA . ILE A 1 174 ? 21.646 -0.122 -21.905 1.00 89.50 174 ILE A CA 1
ATOM 1265 C C . ILE A 1 174 ? 23.161 0.107 -22.031 1.00 89.50 174 ILE A C 1
ATOM 1267 O O . ILE A 1 174 ? 23.657 0.468 -23.103 1.00 89.50 174 ILE A O 1
ATOM 1271 N N . ARG A 1 175 ? 23.908 -0.117 -20.943 1.00 87.31 175 ARG A N 1
ATOM 1272 C CA . ARG A 1 175 ? 25.349 0.181 -20.858 1.00 87.31 175 ARG A CA 1
ATOM 1273 C C . ARG A 1 175 ? 26.231 -0.981 -21.318 1.00 87.31 175 ARG A C 1
ATOM 1275 O O . ARG A 1 175 ? 27.395 -0.760 -21.649 1.00 87.31 175 ARG A O 1
ATOM 1282 N N . GLY A 1 176 ? 25.688 -2.200 -21.346 1.00 75.81 176 GLY A N 1
ATOM 1283 C CA . GLY A 1 176 ? 26.456 -3.424 -21.566 1.00 75.81 176 GLY A CA 1
ATOM 1284 C C . GLY A 1 176 ? 27.438 -3.726 -20.424 1.00 75.81 176 GLY A C 1
ATOM 1285 O O . GLY A 1 176 ? 27.606 -2.947 -19.488 1.00 75.81 176 GLY A O 1
ATOM 1286 N N . ILE A 1 177 ? 28.119 -4.874 -20.504 1.00 68.19 177 ILE A N 1
ATOM 1287 C CA . ILE A 1 177 ? 29.050 -5.351 -19.458 1.00 68.19 177 ILE A CA 1
ATOM 1288 C C . ILE A 1 177 ? 30.291 -4.448 -19.342 1.00 68.19 177 ILE A C 1
ATOM 1290 O O . ILE A 1 177 ? 30.854 -4.301 -18.261 1.00 68.19 177 ILE A O 1
ATOM 1294 N N . ASN A 1 178 ? 30.685 -3.795 -20.438 1.00 64.88 178 ASN A N 1
ATOM 1295 C CA . ASN A 1 178 ? 31.901 -2.982 -20.500 1.00 64.88 178 ASN A CA 1
ATOM 1296 C C . ASN A 1 178 ? 31.724 -1.555 -19.950 1.00 64.88 178 ASN A C 1
ATOM 1298 O O . ASN A 1 178 ? 32.691 -0.803 -19.981 1.00 64.88 178 ASN A O 1
ATOM 1302 N N . ASN A 1 179 ? 30.534 -1.193 -19.439 1.00 62.34 179 ASN A N 1
ATOM 1303 C CA . ASN A 1 179 ? 30.209 0.133 -18.897 1.00 62.34 179 ASN A CA 1
ATOM 1304 C C . ASN A 1 179 ? 30.655 1.272 -19.823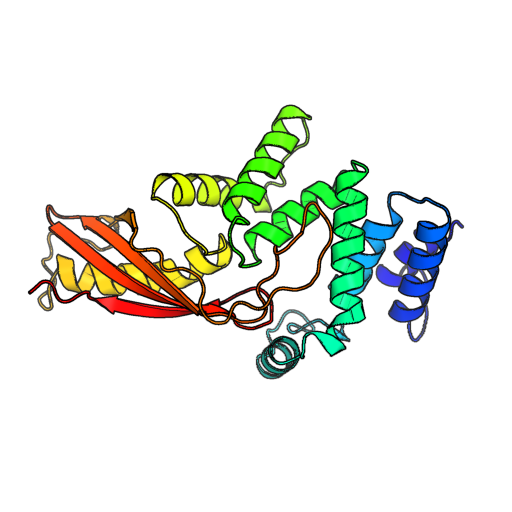 1.00 62.34 179 ASN A C 1
ATOM 1306 O O . ASN A 1 179 ? 31.667 1.923 -19.571 1.00 62.34 179 ASN A O 1
ATOM 1310 N N . ASP A 1 180 ? 29.868 1.538 -20.867 1.00 62.38 180 ASP A N 1
ATOM 1311 C CA . ASP A 1 180 ? 30.059 2.729 -21.695 1.00 62.38 180 ASP A CA 1
ATOM 1312 C C . ASP A 1 180 ? 30.130 3.981 -20.797 1.00 62.38 180 ASP A C 1
ATOM 1314 O O . ASP A 1 180 ? 29.162 4.328 -20.109 1.00 62.38 180 ASP A O 1
ATOM 1318 N N . ALA A 1 181 ? 31.312 4.603 -20.730 1.00 63.91 181 ALA A N 1
ATOM 1319 C CA . ALA A 1 181 ? 31.614 5.679 -19.788 1.00 63.91 181 ALA A CA 1
ATOM 1320 C C . ALA A 1 181 ? 30.791 6.946 -20.068 1.00 63.91 181 ALA A C 1
ATOM 1322 O O . ALA A 1 181 ? 30.656 7.789 -19.186 1.00 63.91 181 ALA A O 1
ATOM 1323 N N . ALA A 1 182 ? 30.213 7.058 -21.268 1.00 74.44 182 ALA A N 1
ATOM 1324 C CA . ALA A 1 182 ? 29.340 8.159 -21.652 1.00 74.44 182 ALA A CA 1
ATOM 1325 C C . ALA A 1 182 ? 27.918 8.052 -21.068 1.00 74.44 182 ALA A C 1
ATOM 1327 O O . ALA A 1 182 ? 27.182 9.033 -21.092 1.00 74.44 182 ALA A O 1
ATOM 1328 N N . CYS A 1 183 ? 27.520 6.881 -20.556 1.00 81.56 183 CYS A N 1
ATOM 1329 C CA . CYS A 1 183 ? 26.168 6.635 -20.067 1.00 81.56 183 CYS A CA 1
ATOM 1330 C C . CYS A 1 183 ? 26.159 6.375 -18.558 1.00 81.56 183 CYS A C 1
ATOM 1332 O O . CYS A 1 183 ? 26.517 5.280 -18.105 1.00 81.56 183 CYS A O 1
ATOM 1334 N N . GLU A 1 184 ? 25.727 7.354 -17.760 1.00 86.44 184 GLU A N 1
ATOM 1335 C CA . GLU A 1 184 ? 25.587 7.181 -16.316 1.00 86.44 184 GLU A CA 1
ATOM 1336 C C . GLU A 1 184 ? 24.199 6.640 -15.938 1.00 86.44 184 GLU A C 1
ATOM 1338 O O . GLU A 1 184 ? 23.183 6.938 -16.562 1.00 86.44 184 GLU A O 1
ATOM 1343 N N . VAL A 1 185 ? 24.116 5.875 -14.842 1.00 87.75 185 VAL A N 1
ATOM 1344 C CA . VAL A 1 185 ? 22.837 5.320 -14.344 1.00 87.75 185 VAL A CA 1
ATOM 1345 C C . VAL A 1 185 ? 21.812 6.421 -14.040 1.00 87.75 185 VAL A C 1
ATOM 1347 O O . VAL A 1 185 ? 20.611 6.201 -14.178 1.00 87.75 185 VAL A O 1
ATOM 1350 N N . LYS A 1 186 ? 22.268 7.623 -13.660 1.00 89.94 186 LYS A N 1
ATOM 1351 C CA . LYS A 1 186 ? 21.393 8.770 -13.371 1.00 89.94 186 LYS A CA 1
ATOM 1352 C C . LYS A 1 186 ? 20.613 9.254 -14.602 1.00 89.94 186 LYS A C 1
ATOM 1354 O O . LYS A 1 186 ? 19.538 9.832 -14.419 1.00 89.94 186 LYS A O 1
ATOM 1359 N N . ASP A 1 187 ? 21.127 8.987 -15.803 1.00 91.06 187 ASP A N 1
ATOM 1360 C CA . ASP A 1 187 ? 20.547 9.396 -17.086 1.00 91.06 187 ASP A CA 1
ATOM 1361 C C . ASP A 1 187 ? 19.518 8.379 -17.605 1.00 91.06 187 ASP A C 1
ATOM 1363 O O . ASP A 1 187 ? 18.790 8.651 -18.557 1.00 91.06 187 ASP A O 1
ATOM 1367 N N . ILE A 1 188 ? 19.414 7.219 -16.950 1.00 94.62 188 ILE A N 1
ATOM 1368 C CA . ILE A 1 188 ? 18.441 6.177 -17.271 1.00 94.62 188 ILE A CA 1
ATOM 1369 C C . ILE A 1 188 ? 17.180 6.399 -16.433 1.00 94.62 188 ILE A C 1
ATOM 1371 O O . ILE A 1 188 ? 17.222 6.430 -15.199 1.00 94.62 188 ILE A O 1
ATOM 1375 N N . LYS A 1 189 ? 16.034 6.544 -17.102 1.00 96.75 189 LYS A N 1
ATOM 1376 C CA . LYS A 1 189 ? 14.731 6.785 -16.464 1.00 96.75 189 LYS A CA 1
ATOM 1377 C C . LYS A 1 189 ? 13.698 5.791 -16.956 1.00 96.75 189 LYS A C 1
ATOM 1379 O O . LYS A 1 189 ? 13.718 5.395 -18.119 1.00 96.75 189 LYS A O 1
ATOM 1384 N N . ILE A 1 190 ? 12.770 5.418 -16.079 1.00 97.94 190 ILE A N 1
ATOM 1385 C CA . ILE A 1 190 ? 11.557 4.731 -16.514 1.00 97.94 190 ILE A CA 1
ATOM 1386 C C . ILE A 1 190 ? 10.733 5.683 -17.388 1.00 97.94 190 ILE A C 1
ATOM 1388 O O . ILE A 1 190 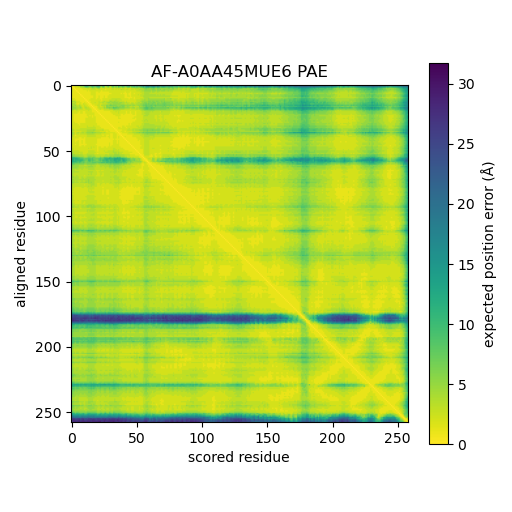? 10.586 6.866 -17.077 1.00 97.94 190 ILE A O 1
ATOM 1392 N N . VAL A 1 191 ? 10.217 5.164 -18.494 1.00 98.00 191 VAL A N 1
ATOM 1393 C CA . VAL A 1 191 ? 9.406 5.931 -19.448 1.00 98.00 191 VAL A CA 1
ATOM 1394 C C . VAL A 1 191 ? 8.041 5.304 -19.693 1.00 98.00 191 VAL A C 1
ATOM 1396 O O . VAL A 1 191 ? 7.135 6.003 -20.139 1.00 98.00 191 VAL A O 1
ATOM 1399 N N . ARG A 1 192 ? 7.871 4.009 -19.393 1.00 98.25 192 ARG A N 1
ATOM 1400 C CA . ARG A 1 192 ? 6.605 3.300 -19.600 1.00 98.25 192 ARG A CA 1
ATOM 1401 C C . ARG A 1 192 ? 6.462 2.095 -18.674 1.00 98.25 192 ARG A C 1
ATOM 1403 O O . ARG A 1 192 ? 7.446 1.402 -18.416 1.00 98.25 192 ARG A O 1
ATOM 1410 N N . ILE A 1 193 ? 5.235 1.843 -18.228 1.00 97.88 193 ILE A N 1
ATOM 1411 C CA . ILE A 1 193 ? 4.802 0.591 -17.603 1.00 97.88 193 ILE A CA 1
ATOM 1412 C C . ILE A 1 193 ? 3.680 0.013 -18.467 1.00 97.88 193 ILE A C 1
ATOM 1414 O O . ILE A 1 193 ? 2.674 0.675 -18.723 1.00 97.88 193 ILE A O 1
ATOM 1418 N N . ASP A 1 194 ? 3.859 -1.212 -18.938 1.00 96.12 194 ASP A N 1
ATOM 1419 C CA . ASP A 1 194 ? 2.889 -1.943 -19.748 1.00 96.12 194 ASP A CA 1
ATOM 1420 C C . ASP A 1 194 ? 2.939 -3.445 -19.424 1.00 96.12 194 ASP A C 1
ATOM 1422 O O . ASP A 1 194 ? 3.499 -3.855 -18.405 1.00 96.12 194 ASP A O 1
ATOM 1426 N N . GLY A 1 195 ? 2.274 -4.273 -20.237 1.00 91.12 195 GLY A N 1
ATOM 1427 C CA . GLY A 1 195 ? 2.295 -5.728 -20.066 1.00 91.12 195 GLY A CA 1
ATOM 1428 C C . GLY A 1 195 ? 1.802 -6.193 -18.693 1.00 91.12 195 GLY A C 1
ATOM 1429 O O . GLY A 1 195 ? 2.318 -7.175 -18.171 1.00 91.12 195 GLY A O 1
ATOM 1430 N N . VAL A 1 196 ? 0.858 -5.459 -18.092 1.00 92.75 196 VAL A N 1
ATOM 1431 C CA . VAL A 1 196 ? 0.298 -5.786 -16.777 1.00 92.75 196 VAL A CA 1
ATOM 1432 C C . VAL A 1 196 ? -0.641 -6.972 -16.916 1.00 92.75 196 VAL A C 1
ATOM 1434 O O . VAL A 1 196 ? -1.734 -6.854 -17.474 1.00 92.75 196 VAL A O 1
ATOM 1437 N N . GLU A 1 197 ? -0.218 -8.117 -16.398 1.00 92.38 197 GLU A N 1
ATOM 1438 C CA . GLU A 1 197 ? -1.047 -9.317 -16.357 1.00 92.38 197 GLU A CA 1
ATOM 1439 C C . GLU A 1 197 ? -2.105 -9.207 -15.235 1.00 92.38 197 GLU A C 1
ATOM 1441 O O . GLU A 1 197 ? -1.859 -8.572 -14.201 1.00 92.38 197 GLU A O 1
ATOM 1446 N N . PRO A 1 198 ? -3.297 -9.817 -15.399 1.00 92.56 198 PRO A N 1
ATOM 1447 C CA . PRO A 1 198 ? -4.247 -9.968 -14.301 1.00 92.56 198 PRO A CA 1
ATOM 1448 C C . PRO A 1 198 ? -3.611 -10.678 -13.102 1.00 92.56 198 PRO A C 1
ATOM 1450 O O . PRO A 1 198 ? -2.774 -11.565 -13.270 1.00 92.56 198 PRO A O 1
ATOM 1453 N N . ILE A 1 199 ? -4.041 -10.326 -11.889 1.00 95.94 199 ILE A N 1
ATOM 1454 C CA . ILE A 1 199 ? -3.520 -10.966 -10.678 1.00 95.94 199 ILE A CA 1
ATOM 1455 C C . ILE A 1 199 ? -4.008 -12.417 -10.617 1.00 95.94 199 ILE A C 1
ATOM 1457 O O . ILE A 1 199 ? -5.203 -12.683 -10.479 1.00 95.94 199 ILE A O 1
ATOM 1461 N N . ALA A 1 200 ? -3.071 -13.356 -10.687 1.00 97.38 200 ALA A N 1
ATOM 1462 C CA . ALA A 1 200 ? -3.332 -14.777 -10.532 1.00 97.38 200 ALA A CA 1
ATOM 1463 C C . ALA A 1 200 ? -3.566 -15.124 -9.056 1.00 97.38 200 ALA A C 1
ATOM 1465 O O . ALA A 1 200 ? -2.855 -14.633 -8.180 1.00 97.38 200 ALA A O 1
ATOM 1466 N N . ASN A 1 201 ? -4.532 -16.011 -8.785 1.00 96.56 201 ASN A N 1
ATOM 1467 C CA . ASN A 1 201 ? -4.862 -16.507 -7.439 1.00 96.56 201 ASN A CA 1
ATOM 1468 C C . ASN A 1 201 ? -5.111 -15.387 -6.412 1.00 96.56 201 ASN A C 1
ATOM 1470 O O . ASN A 1 201 ? -4.675 -15.480 -5.263 1.00 96.56 201 ASN A O 1
ATOM 1474 N N . ALA A 1 202 ? -5.770 -14.311 -6.850 1.00 97.25 202 ALA A N 1
ATOM 1475 C CA . ALA A 1 202 ? -6.014 -13.142 -6.023 1.00 97.25 202 ALA A CA 1
ATOM 1476 C C . ALA A 1 202 ? -6.950 -13.466 -4.846 1.00 97.25 202 ALA A C 1
ATOM 1478 O O . ALA A 1 202 ? -8.064 -13.953 -5.038 1.00 97.25 202 ALA A O 1
ATOM 1479 N N . VAL A 1 203 ? -6.513 -13.144 -3.630 1.00 97.50 203 VAL A N 1
ATOM 1480 C CA . VAL A 1 203 ? -7.321 -13.187 -2.408 1.00 97.50 203 VAL A CA 1
ATOM 1481 C C . VAL A 1 203 ? -7.221 -11.831 -1.733 1.00 97.50 203 VAL A C 1
ATOM 1483 O O . VAL A 1 203 ? -6.123 -11.360 -1.433 1.00 97.50 203 VAL A O 1
ATOM 1486 N N . TYR A 1 204 ? -8.369 -11.221 -1.464 1.00 97.38 204 TYR A N 1
ATOM 1487 C CA . TYR A 1 204 ? -8.474 -9.916 -0.818 1.00 97.38 204 TYR A CA 1
ATOM 1488 C C . TYR A 1 204 ? -9.075 -10.048 0.579 1.00 97.38 204 TYR A C 1
ATOM 1490 O O . TYR A 1 204 ? -9.816 -10.992 0.863 1.00 97.38 204 TYR A O 1
ATOM 1498 N N . LEU A 1 205 ? -8.808 -9.070 1.447 1.00 96.69 205 LEU A N 1
ATOM 1499 C CA . LEU A 1 205 ? -9.665 -8.879 2.616 1.00 96.69 205 LEU A CA 1
ATOM 1500 C C . LEU A 1 205 ? -11.054 -8.412 2.165 1.00 96.69 205 LEU A C 1
ATOM 1502 O O . LEU A 1 205 ? -11.177 -7.522 1.324 1.00 96.69 205 LEU A O 1
ATOM 1506 N N . SER A 1 206 ? -12.096 -8.996 2.759 1.00 95.50 206 SER A N 1
ATOM 1507 C CA . SER A 1 206 ? -13.488 -8.603 2.521 1.00 95.50 206 SER A CA 1
ATOM 1508 C C . SER A 1 206 ? -13.797 -7.308 3.273 1.00 95.50 206 SER A C 1
ATOM 1510 O O . SER A 1 206 ? -14.242 -7.333 4.422 1.00 95.50 206 SER A O 1
ATOM 1512 N N . LEU A 1 207 ? -13.511 -6.181 2.627 1.00 96.75 207 LEU A N 1
ATOM 1513 C CA . LEU A 1 207 ? -13.691 -4.839 3.172 1.00 96.75 207 LEU A CA 1
ATOM 1514 C C . LEU A 1 207 ? -14.884 -4.127 2.526 1.00 96.75 207 LEU A C 1
ATOM 1516 O O . LEU A 1 207 ? -15.233 -4.390 1.376 1.00 96.75 207 LEU A O 1
ATOM 1520 N N . ASN A 1 208 ? -15.476 -3.192 3.261 1.00 95.25 208 ASN A N 1
ATOM 1521 C CA . ASN A 1 208 ? -16.550 -2.331 2.782 1.00 95.25 208 ASN A CA 1
ATOM 1522 C C . ASN A 1 208 ? -15.995 -1.144 1.980 1.00 95.25 208 ASN A C 1
ATOM 1524 O O . ASN A 1 208 ? -14.837 -0.758 2.121 1.00 95.25 208 ASN A O 1
ATOM 1528 N N . GLN A 1 209 ? -16.856 -0.502 1.191 1.00 92.62 209 GLN A N 1
ATOM 1529 C CA . GLN A 1 209 ? -16.552 0.769 0.526 1.00 92.62 209 GLN A CA 1
ATOM 1530 C C . GLN A 1 209 ? -16.180 1.880 1.530 1.00 92.62 209 GLN A C 1
ATOM 1532 O O . GLN A 1 209 ? -16.744 1.902 2.633 1.00 92.62 209 GLN A O 1
ATOM 1537 N N . PRO A 1 210 ? -15.266 2.815 1.183 1.00 93.00 210 PRO A N 1
ATOM 1538 C CA . PRO A 1 210 ? -14.498 2.904 -0.070 1.00 93.00 210 PRO A CA 1
ATOM 1539 C C . PRO A 1 210 ? -13.256 1.990 -0.166 1.00 93.00 210 PRO A C 1
ATOM 1541 O O . PRO A 1 210 ? -12.517 2.070 -1.149 1.00 93.00 210 PRO A O 1
ATOM 1544 N N . LEU A 1 211 ? -12.988 1.152 0.839 1.00 96.31 211 LEU A N 1
ATOM 1545 C CA . LEU A 1 211 ? -11.792 0.299 0.912 1.00 96.31 211 LEU A CA 1
ATOM 1546 C C . LEU A 1 211 ? -12.011 -1.125 0.393 1.00 96.31 211 LEU A C 1
ATOM 1548 O O . LEU A 1 211 ? -11.207 -2.018 0.651 1.00 96.31 211 LEU A O 1
ATOM 1552 N N . GLU A 1 212 ? -13.078 -1.368 -0.364 1.00 95.88 212 GLU A N 1
ATOM 1553 C CA . GLU A 1 212 ? -13.303 -2.688 -0.942 1.00 95.88 212 GLU A CA 1
ATOM 1554 C C . GLU A 1 212 ? -12.099 -3.122 -1.793 1.00 95.88 212 GLU A C 1
ATOM 1556 O O . GLU A 1 212 ? -11.534 -2.337 -2.564 1.00 95.88 212 GLU A O 1
ATOM 1561 N N . ASN A 1 213 ? -11.694 -4.383 -1.638 1.00 94.75 213 ASN A N 1
ATOM 1562 C CA . ASN A 1 213 ? -10.562 -4.977 -2.349 1.00 94.75 213 ASN A CA 1
ATOM 1563 C C . ASN A 1 213 ? -9.253 -4.167 -2.260 1.00 94.75 213 ASN A C 1
ATOM 1565 O O . ASN A 1 213 ? -8.380 -4.352 -3.101 1.00 94.75 213 ASN A O 1
ATOM 1569 N N . SER A 1 214 ? -9.076 -3.284 -1.266 1.00 97.06 214 SER A N 1
ATOM 1570 C CA . SER A 1 214 ? -7.870 -2.451 -1.145 1.00 97.06 214 SER A CA 1
ATOM 1571 C C . SER A 1 214 ? -6.700 -3.151 -0.452 1.00 97.06 214 SER A C 1
ATOM 1573 O O . SER A 1 214 ? -5.659 -2.532 -0.254 1.00 97.06 214 SER A O 1
ATOM 1575 N N . TYR A 1 215 ? -6.857 -4.419 -0.062 1.00 97.69 215 TYR A N 1
ATOM 1576 C CA . TYR A 1 215 ? -5.827 -5.201 0.619 1.00 97.69 215 TYR A CA 1
ATOM 1577 C C . TYR A 1 215 ? -5.691 -6.581 -0.022 1.00 97.69 215 TYR A C 1
ATOM 1579 O O . TYR A 1 215 ? -6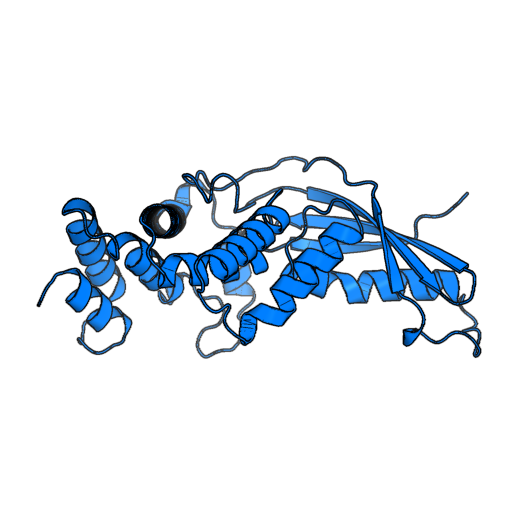.517 -7.465 0.224 1.00 97.69 215 TYR A O 1
ATOM 1587 N N . LEU A 1 216 ? -4.656 -6.767 -0.843 1.00 97.75 216 LEU A N 1
ATOM 1588 C CA . LEU A 1 216 ? -4.329 -8.055 -1.450 1.00 97.75 216 LEU A CA 1
ATOM 1589 C C . LEU A 1 216 ? -3.532 -8.915 -0.456 1.00 97.75 216 LEU A C 1
ATOM 1591 O O . LEU A 1 216 ? -2.413 -8.575 -0.081 1.00 97.75 216 LEU A O 1
ATOM 1595 N N . VAL A 1 217 ? -4.118 -10.033 -0.031 1.00 97.75 217 VAL A N 1
ATOM 1596 C CA . VAL A 1 217 ? -3.493 -11.000 0.888 1.00 97.75 217 VAL A CA 1
ATOM 1597 C C . VAL A 1 217 ? -2.667 -12.023 0.115 1.00 97.75 217 VAL A C 1
ATOM 1599 O O . VAL A 1 217 ? -1.573 -12.381 0.527 1.00 97.75 217 VAL A O 1
ATOM 1602 N N . GLN A 1 218 ? -3.178 -12.491 -1.019 1.00 97.81 218 GLN A N 1
ATOM 1603 C CA . GLN A 1 218 ? -2.495 -13.461 -1.866 1.00 97.81 218 GLN A CA 1
ATOM 1604 C C . GLN A 1 218 ? -2.693 -13.072 -3.318 1.00 97.81 218 GLN A C 1
ATOM 1606 O O . GLN A 1 218 ? -3.749 -12.576 -3.693 1.00 97.81 218 GLN A O 1
ATOM 1611 N N . GLY A 1 219 ? -1.683 -13.327 -4.133 1.00 97.44 219 GLY A N 1
ATOM 1612 C CA . GLY A 1 219 ? -1.763 -13.208 -5.576 1.00 97.44 219 GLY A CA 1
ATOM 1613 C C . GLY A 1 219 ? -0.393 -12.939 -6.167 1.00 97.44 219 GLY A C 1
ATOM 1614 O O . GLY A 1 219 ? 0.528 -12.525 -5.460 1.00 97.44 219 GLY A O 1
ATOM 1615 N N . SER A 1 220 ? -0.255 -13.174 -7.461 1.00 97.81 220 SER A N 1
ATOM 1616 C CA . SER A 1 220 ? 0.951 -12.822 -8.203 1.00 97.81 220 SER A CA 1
ATOM 1617 C C . SER A 1 220 ? 0.596 -12.178 -9.530 1.00 97.81 220 SER A C 1
ATOM 1619 O O . SER A 1 220 ? -0.459 -12.444 -10.105 1.00 97.81 220 SER A O 1
ATOM 1621 N N . TRP A 1 221 ? 1.466 -11.297 -10.004 1.00 97.31 221 TRP A N 1
ATOM 1622 C CA . TRP A 1 221 ? 1.305 -10.643 -11.295 1.00 97.31 221 TRP A CA 1
ATOM 1623 C C . TRP A 1 221 ? 2.665 -10.275 -11.871 1.00 97.31 221 TRP A C 1
ATOM 1625 O O . TRP A 1 221 ? 3.693 -10.329 -11.188 1.00 97.31 221 TRP A O 1
ATOM 1635 N N . SER A 1 222 ? 2.666 -9.895 -13.143 1.00 97.12 222 SER A N 1
ATOM 1636 C CA . SER A 1 222 ? 3.848 -9.352 -13.788 1.00 97.12 222 SER A CA 1
ATOM 1637 C C . SER A 1 222 ? 3.549 -8.032 -14.481 1.00 97.12 222 SER A C 1
ATOM 1639 O O . SER A 1 222 ? 2.408 -7.748 -14.849 1.00 97.12 222 SER A O 1
ATOM 1641 N N . GLU A 1 223 ? 4.584 -7.206 -14.592 1.00 97.00 223 GLU A N 1
ATOM 1642 C CA . GLU A 1 223 ? 4.557 -5.922 -15.289 1.00 97.00 223 GLU A CA 1
ATOM 1643 C C . GLU A 1 223 ? 5.827 -5.791 -16.130 1.00 97.00 223 GLU A C 1
ATOM 1645 O O . GLU A 1 223 ? 6.881 -6.325 -15.777 1.00 97.00 223 GLU A O 1
ATOM 1650 N N . SER A 1 224 ? 5.751 -5.062 -17.237 1.00 97.69 224 SER A N 1
ATOM 1651 C CA . SER A 1 224 ? 6.902 -4.726 -18.073 1.00 97.69 224 SER A CA 1
ATOM 1652 C C . SER A 1 224 ? 7.246 -3.254 -17.888 1.00 97.69 224 SER A C 1
ATOM 1654 O O . SER A 1 224 ? 6.432 -2.364 -18.127 1.00 97.69 224 SER A O 1
ATOM 1656 N N . TRP A 1 225 ? 8.449 -2.985 -17.386 1.00 98.12 225 TRP A N 1
ATOM 1657 C CA . TRP A 1 225 ? 8.929 -1.637 -17.093 1.00 98.12 225 TRP A CA 1
ATOM 1658 C C . TRP A 1 225 ? 9.983 -1.257 -18.127 1.00 98.12 225 TRP A C 1
ATOM 1660 O O . TRP A 1 225 ? 11.058 -1.856 -18.187 1.00 98.12 225 TRP A O 1
ATOM 1670 N N . THR A 1 226 ? 9.669 -0.270 -18.964 1.00 98.00 226 THR A N 1
ATOM 1671 C CA . THR A 1 226 ? 10.572 0.224 -20.008 1.00 98.00 226 THR A CA 1
ATOM 1672 C C . THR A 1 226 ? 11.357 1.421 -19.496 1.00 98.00 226 THR A C 1
ATOM 1674 O O . THR A 1 226 ? 10.781 2.421 -19.059 1.00 98.00 226 THR A O 1
ATOM 1677 N N . PHE A 1 227 ? 12.675 1.338 -19.615 1.00 97.44 227 PHE A N 1
ATOM 1678 C CA . PHE A 1 227 ? 13.619 2.401 -19.309 1.00 97.44 227 PHE A CA 1
ATOM 1679 C C . PHE A 1 227 ? 14.249 2.932 -20.592 1.00 97.44 227 PHE A C 1
ATOM 1681 O O . PHE A 1 227 ? 14.464 2.176 -21.540 1.00 97.44 227 PHE A O 1
ATOM 1688 N N . ALA A 1 228 ? 14.569 4.220 -20.604 1.00 95.94 228 ALA A N 1
ATOM 1689 C CA . ALA A 1 228 ? 15.289 4.874 -21.685 1.00 95.94 228 ALA A CA 1
ATOM 1690 C C . ALA A 1 228 ? 16.459 5.690 -21.132 1.00 95.94 228 ALA A C 1
ATOM 1692 O O . ALA A 1 228 ? 16.379 6.244 -20.033 1.00 95.94 228 ALA A O 1
ATOM 1693 N N . GLY A 1 229 ? 17.532 5.756 -21.910 1.00 93.00 229 GLY A N 1
ATOM 1694 C CA . GLY A 1 229 ? 18.718 6.552 -21.623 1.00 93.00 229 GLY A CA 1
ATOM 1695 C C . GLY A 1 229 ? 19.801 6.269 -22.656 1.00 93.00 229 GLY A C 1
ATOM 1696 O O . GLY A 1 229 ? 19.893 5.148 -23.159 1.00 93.00 229 GLY A O 1
ATOM 1697 N N . CYS A 1 230 ? 20.615 7.278 -22.971 1.00 88.88 230 CYS A N 1
ATOM 1698 C CA . CYS A 1 230 ? 21.772 7.131 -23.863 1.00 88.88 230 CYS A CA 1
ATOM 1699 C C . CYS A 1 230 ? 21.386 6.559 -25.241 1.00 88.88 230 CYS A C 1
ATOM 1701 O O . CYS A 1 230 ? 21.988 5.595 -25.713 1.00 88.88 230 CYS A O 1
ATOM 1703 N N . ASP A 1 231 ? 20.305 7.103 -25.816 1.00 89.25 231 ASP A N 1
ATOM 1704 C CA . ASP A 1 231 ? 19.698 6.711 -27.100 1.00 89.25 231 ASP A CA 1
ATOM 1705 C C . ASP A 1 231 ? 19.290 5.233 -27.215 1.00 89.25 231 ASP A C 1
ATOM 1707 O O . ASP A 1 231 ? 19.040 4.711 -28.302 1.00 89.25 231 ASP A O 1
ATOM 1711 N N . LYS A 1 232 ? 19.175 4.546 -26.075 1.00 92.44 232 LYS A N 1
ATOM 1712 C CA . LYS A 1 232 ? 18.771 3.145 -25.976 1.00 92.44 232 LYS A CA 1
ATOM 1713 C C . LYS A 1 232 ? 17.557 3.000 -25.073 1.00 92.44 232 LYS A C 1
ATOM 1715 O O . LYS A 1 232 ? 17.257 3.847 -24.229 1.00 92.44 232 LYS A O 1
ATOM 1720 N N . THR A 1 233 ? 16.874 1.873 -25.238 1.00 94.25 233 THR A N 1
ATOM 1721 C CA . THR A 1 233 ? 15.797 1.449 -24.346 1.00 94.25 233 THR A CA 1
ATOM 1722 C C . THR A 1 233 ? 16.050 0.033 -23.853 1.00 94.25 233 THR A C 1
ATOM 1724 O O . THR A 1 233 ? 16.694 -0.766 -24.530 1.00 94.25 233 THR A O 1
ATOM 1727 N N . ALA A 1 234 ? 15.552 -0.268 -22.660 1.00 94.94 234 ALA A N 1
ATOM 1728 C CA . ALA A 1 234 ? 15.567 -1.604 -22.089 1.00 94.94 234 ALA A CA 1
ATOM 1729 C C . ALA A 1 234 ? 14.233 -1.875 -21.407 1.00 94.94 234 ALA A C 1
ATOM 1731 O O . ALA A 1 234 ? 13.749 -1.047 -20.635 1.00 94.94 234 ALA A O 1
ATOM 1732 N N . THR A 1 235 ? 13.657 -3.044 -21.673 1.00 96.81 235 THR A N 1
ATOM 1733 C CA . THR A 1 235 ? 12.438 -3.488 -20.993 1.00 96.81 235 THR A CA 1
ATOM 1734 C C . THR A 1 235 ? 12.795 -4.559 -19.976 1.00 96.81 235 THR A C 1
ATOM 1736 O O . THR A 1 235 ? 13.514 -5.520 -20.267 1.00 96.81 235 THR A O 1
ATOM 1739 N N . VAL A 1 236 ? 12.310 -4.373 -18.756 1.00 96.81 236 VAL A N 1
ATOM 1740 C CA . VAL A 1 236 ? 12.536 -5.270 -17.627 1.00 96.81 236 VAL A CA 1
ATOM 1741 C C . VAL A 1 236 ? 11.202 -5.882 -17.238 1.00 96.81 236 VAL A C 1
ATOM 1743 O O . VAL A 1 236 ? 10.248 -5.156 -16.962 1.00 96.81 236 VAL A O 1
ATOM 1746 N N . LYS A 1 237 ? 11.132 -7.216 -17.205 1.00 97.44 237 LYS A N 1
ATOM 1747 C CA . LYS A 1 237 ? 9.970 -7.919 -16.669 1.00 97.44 237 LYS A CA 1
ATOM 1748 C C . LYS A 1 237 ? 10.090 -7.969 -15.153 1.00 97.44 237 LYS A C 1
ATOM 1750 O O . LYS A 1 237 ? 11.048 -8.530 -14.613 1.00 97.44 237 LYS A O 1
ATOM 1755 N N . MET A 1 238 ? 9.104 -7.384 -14.494 1.00 97.88 238 MET A N 1
ATOM 1756 C CA . MET A 1 238 ? 8.922 -7.401 -13.054 1.00 97.88 238 MET A CA 1
ATOM 1757 C C . MET A 1 238 ? 7.922 -8.489 -12.693 1.00 97.88 238 MET A C 1
ATOM 1759 O O . MET A 1 238 ? 6.858 -8.583 -13.300 1.00 97.88 238 MET A O 1
ATOM 1763 N N . LEU A 1 239 ? 8.264 -9.304 -11.703 1.00 97.69 239 LEU A N 1
ATOM 1764 C CA . LEU A 1 239 ? 7.375 -10.308 -11.127 1.00 97.69 239 LEU A CA 1
ATOM 1765 C C . LEU A 1 239 ? 7.106 -9.927 -9.683 1.00 97.69 239 LEU A C 1
ATOM 1767 O O . LEU A 1 239 ? 8.057 -9.706 -8.933 1.00 97.69 239 LEU A O 1
ATOM 1771 N N . PHE A 1 240 ? 5.834 -9.888 -9.307 1.00 98.00 240 PHE A N 1
ATOM 1772 C CA . PHE A 1 240 ? 5.388 -9.532 -7.970 1.00 98.00 240 PHE A CA 1
ATOM 1773 C C . PHE A 1 240 ? 4.547 -10.651 -7.366 1.00 98.00 240 PHE A C 1
ATOM 1775 O O . PHE A 1 240 ? 3.729 -11.269 -8.051 1.00 98.00 240 PHE A O 1
ATOM 1782 N N . THR A 1 241 ? 4.712 -10.859 -6.064 1.00 98.06 241 THR A N 1
ATOM 1783 C CA . THR A 1 241 ? 3.895 -11.776 -5.266 1.00 98.06 241 THR A CA 1
ATOM 1784 C C . THR A 1 241 ? 3.488 -11.067 -3.988 1.00 98.06 241 THR A C 1
ATOM 1786 O O . THR A 1 241 ? 4.356 -10.578 -3.268 1.00 98.06 241 THR A O 1
ATOM 1789 N N . ALA A 1 242 ? 2.187 -11.009 -3.704 1.00 97.94 242 ALA A N 1
ATOM 1790 C CA . ALA A 1 242 ? 1.671 -10.450 -2.460 1.00 97.94 242 ALA A CA 1
ATOM 1791 C C . ALA A 1 242 ? 2.318 -11.142 -1.253 1.00 97.94 242 ALA A C 1
ATOM 1793 O O . ALA A 1 242 ? 2.418 -12.368 -1.221 1.00 97.94 242 ALA A O 1
ATOM 1794 N N . ASP A 1 243 ? 2.751 -10.355 -0.272 1.00 96.75 243 ASP A N 1
ATOM 1795 C CA . ASP A 1 243 ? 3.429 -10.872 0.922 1.00 96.75 243 ASP A CA 1
ATOM 1796 C C . ASP A 1 243 ? 2.462 -11.260 2.050 1.00 96.75 243 ASP A C 1
ATOM 1798 O O . ASP A 1 243 ? 2.888 -11.790 3.066 1.00 96.75 243 ASP A O 1
ATOM 1802 N N . GLY A 1 244 ? 1.160 -11.002 1.900 1.00 96.38 244 GLY A N 1
ATOM 1803 C CA . GLY A 1 244 ? 0.155 -11.270 2.930 1.00 96.38 244 GLY A CA 1
ATOM 1804 C C . GLY A 1 244 ? 0.068 -10.219 4.036 1.00 96.38 244 GLY A C 1
ATOM 1805 O O . GLY A 1 244 ? -0.863 -10.271 4.840 1.00 96.38 244 GLY A O 1
ATOM 1806 N N . TRP A 1 245 ? 0.955 -9.227 4.085 1.00 96.31 245 TRP A N 1
ATOM 1807 C CA . TRP A 1 245 ? 0.898 -8.107 5.030 1.00 96.31 245 TRP A CA 1
ATOM 1808 C C . TRP A 1 245 ? 0.864 -6.726 4.353 1.00 96.31 245 TRP A C 1
ATOM 1810 O O . TRP A 1 245 ? 1.244 -5.716 4.945 1.00 96.31 245 TRP A O 1
ATOM 1820 N N . GLY A 1 246 ? 0.317 -6.665 3.138 1.00 93.19 246 GLY A N 1
ATOM 1821 C CA . GLY A 1 246 ? 0.007 -5.427 2.425 1.00 93.19 246 GLY A CA 1
ATOM 1822 C C . GLY A 1 246 ? 1.100 -4.952 1.471 1.00 93.19 246 GLY A C 1
ATOM 1823 O O . GLY A 1 246 ? 0.878 -3.976 0.766 1.00 93.19 246 GLY A O 1
ATOM 1824 N N . GLY A 1 247 ? 2.243 -5.626 1.382 1.00 95.31 247 GLY A N 1
ATOM 1825 C CA . GLY A 1 247 ? 3.260 -5.361 0.367 1.00 95.31 247 GLY A CA 1
ATOM 1826 C C . GLY A 1 247 ? 3.381 -6.508 -0.639 1.00 95.31 247 GLY A C 1
ATOM 1827 O O . GLY A 1 247 ? 2.503 -7.365 -0.771 1.00 95.31 247 GLY A O 1
ATOM 1828 N N . ALA A 1 248 ? 4.495 -6.527 -1.367 1.00 97.06 248 ALA A N 1
ATOM 1829 C CA . ALA A 1 248 ? 4.835 -7.621 -2.267 1.00 97.06 248 ALA A CA 1
ATOM 1830 C C . ALA A 1 248 ? 6.334 -7.917 -2.256 1.00 97.06 248 ALA A C 1
ATOM 1832 O O . ALA A 1 248 ? 7.171 -7.010 -2.235 1.00 97.06 248 ALA A O 1
ATOM 1833 N N . HIS A 1 249 ? 6.659 -9.199 -2.391 1.00 96.75 249 HIS A N 1
ATOM 1834 C CA . HIS A 1 249 ? 7.956 -9.632 -2.888 1.00 96.75 249 HIS A CA 1
ATOM 1835 C C . HIS A 1 249 ? 8.063 -9.328 -4.379 1.00 96.75 249 HIS A C 1
ATOM 1837 O O . HIS A 1 249 ? 7.065 -9.366 -5.102 1.00 96.75 249 HIS A O 1
ATOM 1843 N N . TYR A 1 250 ? 9.278 -9.056 -4.849 1.00 97.19 250 TYR A N 1
ATOM 1844 C CA . TYR A 1 250 ? 9.524 -8.772 -6.254 1.00 97.19 250 TYR A CA 1
ATOM 1845 C C . TYR A 1 250 ? 10.838 -9.365 -6.745 1.00 97.19 250 TYR A C 1
ATOM 1847 O O . TYR A 1 250 ? 11.798 -9.536 -5.993 1.00 97.19 250 TYR A O 1
ATOM 1855 N N . SER A 1 251 ? 10.884 -9.632 -8.044 1.00 95.00 251 SER A N 1
ATOM 1856 C CA . SER A 1 251 ? 12.113 -9.917 -8.778 1.00 95.00 251 SER A CA 1
ATOM 1857 C C . SER A 1 251 ? 12.073 -9.221 -10.135 1.00 95.00 251 SER A C 1
ATOM 1859 O O . SER A 1 251 ? 10.998 -8.940 -10.669 1.00 95.00 251 SER A O 1
ATOM 1861 N N . SER A 1 252 ? 13.249 -8.907 -10.671 1.00 91.88 252 SER A N 1
ATOM 1862 C CA . SER A 1 252 ? 13.404 -8.273 -11.977 1.00 91.88 252 SER A CA 1
ATOM 1863 C C . SER A 1 252 ? 14.239 -9.164 -12.887 1.00 91.88 252 SER A C 1
ATOM 1865 O O . SER A 1 252 ? 15.198 -9.805 -12.454 1.00 91.88 252 SER A O 1
ATOM 1867 N N . SER A 1 253 ? 13.865 -9.225 -14.162 1.00 84.62 253 SER A N 1
ATOM 1868 C CA . SER A 1 253 ? 14.631 -9.939 -15.180 1.00 84.62 253 SER A CA 1
ATOM 1869 C C . SER A 1 253 ? 14.641 -9.156 -16.495 1.00 84.62 253 SER A C 1
ATOM 1871 O O . SER A 1 253 ? 13.623 -8.566 -16.868 1.00 84.62 253 SER A O 1
ATOM 1873 N N . PRO A 1 254 ? 15.774 -9.121 -17.217 1.00 76.31 254 PRO A N 1
ATOM 1874 C CA . PRO A 1 254 ? 15.804 -8.630 -18.586 1.00 76.31 254 PRO A CA 1
ATOM 1875 C C . PRO A 1 254 ? 14.826 -9.405 -19.468 1.00 76.31 254 PRO A C 1
ATOM 1877 O O . PRO A 1 254 ? 14.847 -10.638 -19.464 1.00 76.31 254 PRO A O 1
ATOM 1880 N N . ILE A 1 255 ? 14.020 -8.712 -20.274 1.00 70.31 255 ILE A N 1
ATOM 1881 C CA . ILE A 1 255 ? 13.348 -9.377 -21.393 1.00 70.31 255 ILE A CA 1
ATOM 1882 C C . ILE A 1 255 ? 14.411 -9.582 -22.471 1.00 70.31 255 ILE A C 1
ATOM 1884 O O . ILE A 1 255 ? 14.950 -8.611 -22.998 1.00 70.31 255 ILE A O 1
ATOM 1888 N N . LYS A 1 256 ? 14.748 -10.838 -22.791 1.00 57.34 256 LYS A N 1
ATOM 1889 C CA . LYS A 1 256 ? 15.561 -11.123 -23.980 1.00 57.34 256 LYS A CA 1
ATOM 1890 C C . LYS A 1 256 ? 14.749 -10.695 -25.202 1.00 57.34 256 LYS A C 1
ATOM 1892 O O . LYS A 1 256 ? 13.754 -11.337 -25.523 1.00 57.34 256 LYS A O 1
ATOM 1897 N N . LEU A 1 257 ? 15.150 -9.607 -25.849 1.00 41.75 257 LEU A N 1
ATOM 1898 C CA . LEU A 1 257 ? 14.676 -9.293 -27.192 1.00 41.75 257 LEU A CA 1
ATOM 1899 C C . LEU A 1 257 ? 15.373 -10.280 -28.139 1.00 41.75 257 LEU A C 1
ATOM 1901 O O . LEU A 1 257 ? 16.604 -10.346 -28.150 1.00 41.75 257 LEU A O 1
ATOM 1905 N N . HIS A 1 258 ? 14.577 -11.119 -28.804 1.00 35.75 258 HIS A N 1
ATOM 1906 C CA . HIS A 1 258 ? 15.033 -12.053 -29.835 1.00 35.75 258 HIS A CA 1
ATOM 1907 C C . HIS A 1 258 ? 15.408 -11.316 -31.118 1.00 35.75 258 HIS A C 1
ATOM 1909 O O . HIS A 1 258 ? 14.709 -10.330 -31.444 1.00 35.75 258 HIS A O 1
#

Secondary structure (DSSP, 8-state):
--HHHHHHHHHTTSS--SSHHHHHHHHHHHHHHTT-TTHHHHHHHHHHH-GGG-S-GGG---HHHHHHHHT--GGG-HHHHHHHHHHHHHHHTT-HHHHHHHHHHHHHS--TTHHHHHHHHHHHHHHTTPPPPHHHHHHHHHHHHHHHHB-----HHHHHHHHHHHHHHHHHHHHTTTT-TT--GGG-EEEEEE-----EEEEE----TTSTT--EEEEEEEEEEEEEETTEEEEEEEEEEE-SSS-EEEEEEE----

Radius of gyration: 20.91 Å; Cα contacts (8 Å, |Δi|>4): 448; chains: 1; bounding box: 56×39×63 Å